Protein AF-0000000087745759 (afdb_homodimer)

Sequence (272 aa):
MAQSKISNPQSSEMTDMSNNSIFSETMENPTNPEVQPIAEQSEAAQSKPPRPTAKQRKSELEDYRTAFFAPIKLGKDNKHQVAISNETFDRVERTARFFGGPGYSVSNFVEHIINEHLDNNAANYEGWFALISKSFMAQSKISNPQSSEMTDMSNNSIFSETMENPTNPEVQPIAEQSEAAQSKPPRPTAKQRKSELEDYRTAFFAPIKLGKDNKHQVAISNETFDRVERTARFFGGPGYSVSNFVEHIINEHLDNNAANYEGWFALISKSF

pLDDT: mean 71.47, std 32.35, range [16.66, 98.94]

Structure (mmCIF, N/CA/C/O backbone):
data_AF-0000000087745759-model_v1
#
loop_
_entity.id
_entity.type
_entity.pdbx_description
1 polymer 'DUF3408 domain-containing protein'
#
loop_
_atom_site.group_PDB
_atom_site.id
_atom_site.type_symbol
_atom_site.label_atom_id
_atom_site.label_alt_id
_atom_site.label_comp_id
_atom_site.label_asym_id
_atom_site.label_entity_id
_atom_site.label_seq_id
_atom_site.pdbx_PDB_ins_code
_atom_site.Cartn_x
_atom_site.Cartn_y
_atom_site.Cartn_z
_atom_site.occupancy
_atom_site.B_iso_or_equiv
_atom_site.auth_seq_id
_atom_site.auth_comp_id
_atom_site.auth_asym_id
_atom_site.auth_atom_id
_atom_site.pdbx_PDB_model_num
ATOM 1 N N . MET A 1 1 ? 47.406 50 92.438 1 22.88 1 MET A N 1
ATOM 2 C CA . MET A 1 1 ? 46.625 50.188 93.688 1 22.88 1 MET A CA 1
ATOM 3 C C . MET A 1 1 ? 45.281 50.812 93.438 1 22.88 1 MET A C 1
ATOM 5 O O . MET A 1 1 ? 44.562 51.25 94.312 1 22.88 1 MET A O 1
ATOM 9 N N . ALA A 1 2 ? 45.156 51.094 92.125 1 22.69 2 ALA A N 1
ATOM 10 C CA . ALA A 1 2 ? 44.094 52 91.688 1 22.69 2 ALA A CA 1
ATOM 11 C C . ALA A 1 2 ? 42.719 51.469 92.062 1 22.69 2 ALA A C 1
ATOM 13 O O . ALA A 1 2 ? 42.562 50.281 92.312 1 22.69 2 ALA A O 1
ATOM 14 N N . GLN A 1 3 ? 41.75 52.375 91.625 1 20.03 3 GLN A N 1
ATOM 15 C CA . GLN A 1 3 ? 40.625 53 92.312 1 20.03 3 GLN A CA 1
ATOM 16 C C . GLN A 1 3 ? 39.406 52.094 92.312 1 20.03 3 GLN A C 1
ATOM 18 O O . GLN A 1 3 ? 38.781 51.844 93.312 1 20.03 3 GLN A O 1
ATOM 23 N N . SER A 1 4 ? 38.719 52.375 91.125 1 23.41 4 SER A N 1
ATOM 24 C CA . SER A 1 4 ? 37.375 52.906 91.375 1 23.41 4 SER A CA 1
ATOM 25 C C . SER A 1 4 ? 36.375 51.781 91.625 1 23.41 4 SER A C 1
ATOM 27 O O . SER A 1 4 ? 36.594 50.625 91.312 1 23.41 4 SER A O 1
ATOM 29 N N . LYS A 1 5 ? 35.219 52.312 92.125 1 22.64 5 LYS A N 1
ATOM 30 C CA . LYS A 1 5 ? 34.094 52 93 1 22.64 5 LYS A CA 1
ATOM 31 C C . LYS A 1 5 ? 33.062 51.125 92.25 1 22.64 5 LYS A C 1
ATOM 33 O O . LYS A 1 5 ? 32.656 51.438 91.125 1 22.64 5 LYS A O 1
ATOM 38 N N . ILE A 1 6 ? 32.969 49.875 92.5 1 26.25 6 ILE A N 1
ATOM 39 C CA . ILE A 1 6 ? 32.25 48.656 92.188 1 26.25 6 ILE A CA 1
ATOM 40 C C . ILE A 1 6 ? 30.75 48.844 92.438 1 26.25 6 ILE A C 1
ATOM 42 O O . ILE A 1 6 ? 29.953 47.906 92.188 1 26.25 6 ILE A O 1
ATOM 46 N N . SER A 1 7 ? 30.438 50.25 93 1 19.83 7 SER A N 1
ATOM 47 C CA . SER A 1 7 ? 29.438 49.844 94 1 19.83 7 SER A CA 1
ATOM 48 C C . SER A 1 7 ? 28.172 49.344 93.312 1 19.83 7 SER A C 1
ATOM 50 O O . SER A 1 7 ? 27.719 48.219 93.562 1 19.83 7 SER A O 1
ATOM 52 N N . ASN A 1 8 ? 27.172 50.281 93.062 1 18.08 8 ASN A N 1
ATOM 53 C CA . ASN A 1 8 ? 26 50.219 93.875 1 18.08 8 ASN A CA 1
ATOM 54 C C . ASN A 1 8 ? 24.906 49.312 93.312 1 18.08 8 ASN A C 1
ATOM 56 O O . ASN A 1 8 ? 24.391 48.438 93.938 1 18.08 8 ASN A O 1
ATOM 60 N N . PRO A 1 9 ? 24.047 49.844 92.125 1 21.11 9 PRO A N 1
ATOM 61 C CA . PRO A 1 9 ? 22.734 50.188 92.688 1 21.11 9 PRO A CA 1
ATOM 62 C C . PRO A 1 9 ? 21.75 49.031 92.688 1 21.11 9 PRO A C 1
ATOM 64 O O . PRO A 1 9 ? 22.047 47.969 92.125 1 21.11 9 PRO A O 1
ATOM 67 N N . GLN A 1 10 ? 20.344 49.438 92.312 1 19.05 10 GLN A N 1
ATOM 68 C CA . GLN A 1 10 ? 19 49.406 92.938 1 19.05 10 GLN A CA 1
ATOM 69 C C . GLN A 1 10 ? 18.219 48.219 92.375 1 19.05 10 GLN A C 1
ATOM 71 O O . GLN A 1 10 ? 18.203 47.938 91.188 1 19.05 10 GLN A O 1
ATOM 76 N N . SER A 1 11 ? 17.609 47.438 93.25 1 22.61 11 SER A N 1
ATOM 77 C CA . SER A 1 11 ? 16.953 46.156 93.438 1 22.61 11 SER A CA 1
ATOM 78 C C . SER A 1 11 ? 15.547 46.156 92.875 1 22.61 11 SER A C 1
ATOM 80 O O . SER A 1 11 ? 14.805 45.188 93 1 22.61 11 SER A O 1
ATOM 82 N N . SER A 1 12 ? 15.102 47.344 92.25 1 20.95 12 SER A N 1
ATOM 83 C CA . SER A 1 12 ? 13.688 47.438 92.562 1 20.95 12 SER A CA 1
ATOM 84 C C . SER A 1 12 ? 12.906 46.25 92 1 20.95 12 SER A C 1
ATOM 86 O O . SER A 1 12 ? 13.156 45.844 90.875 1 20.95 12 SER A O 1
ATOM 88 N N . GLU A 1 13 ? 12.055 45.656 92.812 1 23.73 13 GLU A N 1
ATOM 89 C CA . GLU A 1 13 ? 11.25 44.438 93.062 1 23.73 13 GLU A CA 1
ATOM 90 C C . GLU A 1 13 ? 9.984 44.469 92.188 1 23.73 13 GLU A C 1
ATOM 92 O O . GLU A 1 13 ? 9.227 43.5 92.188 1 23.73 13 GLU A O 1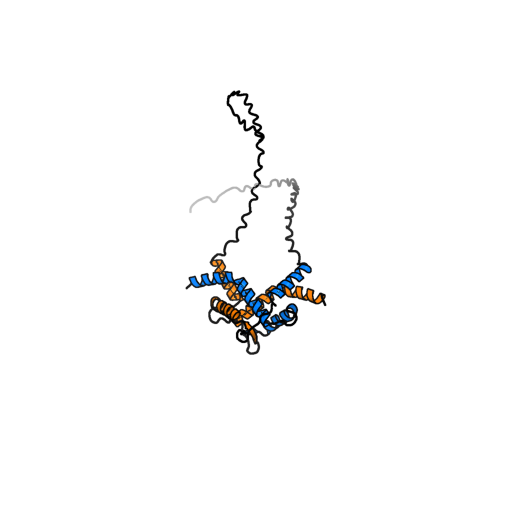
ATOM 97 N N . MET A 1 14 ? 9.711 45.594 91.438 1 24.27 14 MET A N 1
ATOM 98 C CA . MET A 1 14 ? 8.273 45.812 91.438 1 24.27 14 MET A CA 1
ATOM 99 C C . MET A 1 14 ? 7.527 44.625 90.875 1 24.27 14 MET A C 1
ATOM 101 O O . MET A 1 14 ? 7.891 44.156 89.812 1 24.27 14 MET A O 1
ATOM 105 N N . THR A 1 15 ? 6.574 44.156 91.625 1 22.36 15 THR A N 1
ATOM 106 C CA . THR A 1 15 ? 5.703 43.031 91.938 1 22.36 15 THR A CA 1
ATOM 107 C C . THR A 1 15 ? 4.785 42.75 90.75 1 22.36 15 THR A C 1
ATOM 109 O O . THR A 1 15 ? 4.809 41.656 90.125 1 22.36 15 THR A O 1
ATOM 112 N N . ASP A 1 16 ? 3.467 42.812 91.062 1 20.61 16 ASP A N 1
ATOM 113 C CA . ASP A 1 16 ? 2.443 41.781 91.125 1 20.61 16 ASP A CA 1
ATOM 114 C C . ASP A 1 16 ? 1.54 41.75 89.938 1 20.61 16 ASP A C 1
ATOM 116 O O . ASP A 1 16 ? 0.995 40.719 89.562 1 20.61 16 ASP A O 1
ATOM 120 N N . MET A 1 17 ? 1.222 43.062 89.375 1 22.83 17 MET A N 1
ATOM 121 C CA . MET A 1 17 ? -0.217 43.219 89.188 1 22.83 17 MET A CA 1
ATOM 122 C C . MET A 1 17 ? -0.756 42.25 88.188 1 22.83 17 MET A C 1
ATOM 124 O O . MET A 1 17 ? 0.009 41.688 87.375 1 22.83 17 MET A O 1
ATOM 128 N N . SER A 1 18 ? -2.037 42.656 87.625 1 25.41 18 SER A N 1
ATOM 129 C CA . SER A 1 18 ? -3.42 42.25 87.438 1 25.41 18 SER A CA 1
ATOM 130 C C . SER A 1 18 ? -3.629 41.625 86.062 1 25.41 18 SER A C 1
ATOM 132 O O . SER A 1 18 ? -3.299 42.25 85.062 1 25.41 18 SER A O 1
ATOM 134 N N . ASN A 1 19 ? -3.715 40.344 86 1 23.94 19 ASN A N 1
ATOM 135 C CA . ASN A 1 19 ? -3.932 39.281 85 1 23.94 19 ASN A CA 1
ATOM 136 C C . ASN A 1 19 ? -5.234 39.5 84.25 1 23.94 19 ASN A C 1
ATOM 138 O O . ASN A 1 19 ? -6.238 38.844 84.5 1 23.94 19 ASN A O 1
ATOM 142 N N . ASN A 1 20 ? -5.691 40.812 84.125 1 22.27 20 ASN A N 1
ATOM 143 C CA . ASN A 1 20 ? -7.09 40.906 83.688 1 22.27 20 ASN A CA 1
ATOM 144 C C . ASN A 1 20 ? -7.387 40.031 82.5 1 22.27 20 ASN A C 1
ATOM 146 O O . ASN A 1 20 ? -6.535 39.844 81.625 1 22.27 20 ASN A O 1
ATOM 150 N N . SER A 1 21 ? -8.734 39.531 82.375 1 26.66 21 SER A N 1
ATOM 151 C CA . SER A 1 21 ? -9.711 38.531 81.938 1 26.66 21 SER A CA 1
ATOM 152 C C . SER A 1 21 ? -10.047 38.656 80.5 1 26.66 21 SER A C 1
ATOM 154 O O . SER A 1 21 ? -10.625 37.75 79.875 1 26.66 21 SER A O 1
ATOM 156 N N . ILE A 1 22 ? -10.102 39.875 79.812 1 28.64 22 ILE A N 1
ATOM 157 C CA . ILE A 1 22 ? -11.312 40.031 79 1 28.64 22 ILE A CA 1
ATOM 158 C C . ILE A 1 22 ? -11.195 39.188 77.75 1 28.64 22 ILE A C 1
ATOM 160 O O . ILE A 1 22 ? -10.406 39.531 76.875 1 28.64 22 ILE A O 1
ATOM 164 N N . PHE A 1 23 ? -11.359 37.906 77.688 1 32.5 23 PHE A N 1
ATOM 165 C CA . PHE A 1 23 ? -11.344 36.969 76.625 1 32.5 23 PHE A CA 1
ATOM 166 C C . PHE A 1 23 ? -12.484 37.25 75.625 1 32.5 23 PHE A C 1
ATOM 168 O O . PHE A 1 23 ? -12.852 36.375 74.812 1 32.5 23 PHE A O 1
ATOM 175 N N . SER A 1 24 ? -12.969 38.531 75.438 1 28.02 24 SER A N 1
ATOM 176 C CA . SER A 1 24 ? -14.297 38.594 74.812 1 28.02 24 SER A CA 1
ATOM 177 C C . SER A 1 24 ? -14.383 37.719 73.562 1 28.02 24 SER A C 1
ATOM 179 O O . SER A 1 24 ? -13.367 37.25 73.062 1 28.02 24 SER A O 1
ATOM 181 N N . GLU A 1 25 ? -15.359 38.188 72.562 1 29.91 25 GLU A N 1
ATOM 182 C CA . GLU A 1 25 ? -16.562 37.812 71.812 1 29.91 25 GLU A CA 1
ATOM 183 C C . GLU A 1 25 ? -16.203 37.125 70.5 1 29.91 25 GLU A C 1
ATOM 185 O O . GLU A 1 25 ? -15.211 37.5 69.875 1 29.91 25 GLU A O 1
ATOM 190 N N . THR A 1 26 ? -16.859 35.969 70.25 1 31.17 26 THR A N 1
ATOM 191 C CA . THR A 1 26 ? -17.031 34.875 69.312 1 31.17 26 THR A CA 1
ATOM 192 C C . THR A 1 26 ? -17.438 35.375 67.938 1 31.17 26 THR A C 1
ATOM 194 O O . THR A 1 26 ? -18.562 35.844 67.75 1 31.17 26 THR A O 1
ATOM 197 N N . MET A 1 27 ? -16.703 36.312 67.375 1 26.88 27 MET A N 1
ATOM 198 C CA . MET A 1 27 ? -17.203 36.812 66.062 1 26.88 27 MET A CA 1
ATOM 199 C C . MET A 1 27 ? -17.5 35.688 65.125 1 26.88 27 MET A C 1
ATOM 201 O O . MET A 1 27 ? -16.609 34.906 64.75 1 26.88 27 MET A O 1
ATOM 205 N N . GLU A 1 28 ? -18.734 35.062 65.125 1 31.66 28 GLU A N 1
ATOM 206 C CA . GLU A 1 28 ? -19.297 34.062 64.25 1 31.66 28 GLU A CA 1
ATOM 207 C C . GLU A 1 28 ? -19.312 34.531 62.781 1 31.66 28 GLU A C 1
ATOM 209 O O . GLU A 1 28 ? -20.094 35.406 62.406 1 31.66 28 GLU A O 1
ATOM 214 N N . ASN A 1 29 ? -18.469 35.281 62.219 1 29.09 29 ASN A N 1
ATOM 215 C CA . ASN A 1 29 ? -18.875 35.75 60.906 1 29.09 29 ASN A CA 1
ATOM 216 C C . ASN A 1 29 ? -19.188 34.562 59.969 1 29.09 29 ASN A C 1
ATOM 218 O O . ASN A 1 29 ? -18.281 33.781 59.625 1 29.09 29 ASN A O 1
ATOM 222 N N . PRO A 1 30 ? -20.438 34 59.969 1 32.06 30 PRO A N 1
ATOM 223 C CA . PRO A 1 30 ? -20.844 32.906 59.062 1 32.06 30 PRO A CA 1
ATOM 224 C C . PRO A 1 30 ? -20.641 33.219 57.594 1 32.06 30 PRO A C 1
ATOM 226 O O . PRO A 1 30 ? -21.109 32.5 56.719 1 32.06 30 PRO A O 1
ATOM 229 N N . THR A 1 31 ? -19.938 34.25 57.188 1 30.78 31 THR A N 1
ATOM 230 C CA . THR A 1 31 ? -20.281 34.594 55.812 1 30.78 31 THR A CA 1
ATOM 231 C C . THR A 1 31 ? -20.188 33.375 54.906 1 30.78 31 THR A C 1
ATOM 233 O O . THR A 1 31 ? -1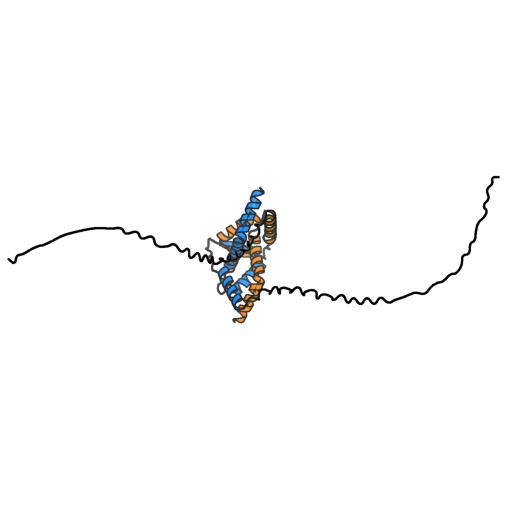9.125 32.75 54.812 1 30.78 31 THR A O 1
ATOM 236 N N . ASN A 1 32 ? -21.281 32.531 54.812 1 32.62 32 ASN A N 1
ATOM 237 C CA . ASN A 1 32 ? -21.469 31.453 53.875 1 32.62 32 ASN A CA 1
ATOM 238 C C . ASN A 1 32 ? -21.109 31.875 52.469 1 32.62 32 ASN A C 1
ATOM 240 O O . ASN A 1 32 ? -21.734 32.781 51.906 1 32.62 32 ASN A O 1
ATOM 244 N N . PRO A 1 33 ? -19.828 32 52.156 1 34.25 33 PRO A N 1
ATOM 245 C CA . PRO A 1 33 ? -19.578 32.375 50.75 1 34.25 33 PRO A CA 1
ATOM 246 C C . PRO A 1 33 ? -20.453 31.609 49.75 1 34.25 33 PRO A C 1
ATOM 248 O O . PRO A 1 33 ? -20.641 30.406 49.906 1 34.25 33 PRO A O 1
ATOM 251 N N . GLU A 1 34 ? -21.594 32.188 49.312 1 35.38 34 GLU A N 1
ATOM 252 C CA . GLU A 1 34 ? -22.375 31.594 48.25 1 35.38 34 GLU A CA 1
ATOM 253 C C . GLU A 1 34 ? -21.469 31.047 47.125 1 35.38 34 GLU A C 1
ATOM 255 O O . GLU A 1 34 ? -20.625 31.766 46.594 1 35.38 34 GLU A O 1
ATOM 260 N N . VAL A 1 35 ? -20.984 29.797 47.312 1 38.88 35 VAL A N 1
ATOM 261 C CA . VAL A 1 35 ? -20.312 29.062 46.25 1 38.88 35 VAL A CA 1
ATOM 262 C C . VAL A 1 35 ? -21.031 29.297 44.906 1 38.88 35 VAL A C 1
ATOM 264 O O . VAL A 1 35 ? -22.25 29.078 44.812 1 38.88 35 VAL A O 1
ATOM 267 N N . GLN A 1 36 ? -20.828 30.5 44.344 1 36.94 36 GLN A N 1
ATOM 268 C CA . GLN A 1 36 ? -21.375 30.641 43 1 36.94 36 GLN A CA 1
ATOM 269 C C . GLN A 1 36 ? -21.281 29.328 42.219 1 36.94 36 GLN A C 1
ATOM 271 O O . GLN A 1 36 ? -20.297 28.578 42.375 1 36.94 36 GLN A O 1
ATOM 276 N N . PRO A 1 37 ? -22.406 28.719 41.906 1 34.91 37 PRO A N 1
ATOM 277 C CA . PRO A 1 37 ? -22.359 27.5 41.062 1 34.91 37 PRO A CA 1
ATOM 278 C C . PRO A 1 37 ? -21.375 27.609 39.906 1 34.91 37 PRO A C 1
ATOM 280 O O . PRO A 1 37 ? -21.281 28.672 39.281 1 34.91 37 PRO A O 1
ATOM 283 N N . ILE A 1 38 ? -20.094 27.156 40.094 1 36.03 38 ILE A N 1
ATOM 284 C CA . ILE A 1 38 ? -19.219 26.969 38.969 1 36.03 38 ILE A CA 1
ATOM 285 C C . ILE A 1 38 ? -20.062 26.641 37.719 1 36.03 38 ILE A C 1
ATOM 287 O O . ILE A 1 38 ? -20.875 25.719 37.75 1 36.03 38 ILE A O 1
ATOM 291 N N . ALA A 1 39 ? -20.375 27.672 36.969 1 32.75 39 ALA A N 1
ATOM 292 C CA . ALA A 1 39 ? -20.969 27.438 35.656 1 32.75 39 ALA A CA 1
ATOM 293 C C . ALA A 1 39 ? -20.516 26.109 35.062 1 32.75 39 ALA A C 1
ATOM 295 O O . ALA A 1 39 ? -19.344 25.734 35.188 1 32.75 39 ALA A O 1
ATOM 296 N N . GLU A 1 40 ? -21.25 25.031 35.219 1 35.31 40 GLU A N 1
ATOM 297 C CA . GLU A 1 40 ? -21.094 23.797 34.469 1 35.31 40 GLU A CA 1
ATOM 298 C C . GLU A 1 40 ? -20.656 24.094 33.031 1 35.31 40 GLU A C 1
ATOM 300 O O . GLU A 1 40 ? -21.328 24.844 32.312 1 35.31 40 GLU A O 1
ATOM 305 N N . GLN A 1 41 ? -19.438 24.5 32.75 1 33.69 41 GLN A N 1
ATOM 306 C CA . GLN A 1 41 ? -18.953 24.422 31.375 1 33.69 41 GLN A CA 1
ATOM 307 C C . GLN A 1 41 ? -19.688 23.344 30.594 1 33.69 41 GLN A C 1
ATOM 309 O O . GLN A 1 41 ? -19.75 22.188 31.031 1 33.69 41 GLN A O 1
ATOM 314 N N . SER A 1 42 ? -20.812 23.703 30.016 1 34.09 42 SER A N 1
ATOM 315 C CA . SER A 1 42 ? -21.453 22.812 29.047 1 34.09 42 SER A CA 1
ATOM 316 C C . SER A 1 42 ? -20.406 22 28.281 1 34.09 42 SER A C 1
ATOM 318 O O . SER A 1 42 ? -19.562 22.562 27.578 1 34.09 42 SER A O 1
ATOM 320 N N . GLU A 1 43 ? -19.672 21.062 28.781 1 37.12 43 GLU A N 1
ATOM 321 C CA . GLU A 1 43 ? -19.031 20.062 27.938 1 37.12 43 GLU A CA 1
ATOM 322 C C . GLU A 1 43 ? -19.719 19.953 26.594 1 37.12 43 GLU A C 1
ATOM 324 O O . GLU A 1 43 ? -20.891 19.594 26.516 1 37.12 43 GLU A O 1
ATOM 329 N N . ALA A 1 44 ? -19.672 20.938 25.75 1 38.34 44 ALA A N 1
ATOM 330 C CA . ALA A 1 44 ? -20 20.656 24.344 1 38.34 44 ALA A CA 1
ATOM 331 C C . ALA A 1 44 ? -19.812 19.188 24.031 1 38.34 44 ALA A C 1
ATOM 333 O O . ALA A 1 44 ? -18.75 18.609 24.297 1 38.34 44 ALA A O 1
ATOM 334 N N . ALA A 1 45 ? -20.641 18.297 24.219 1 42.16 45 ALA A N 1
ATOM 335 C CA . ALA A 1 45 ? -20.781 16.891 23.797 1 42.16 45 ALA A CA 1
ATOM 336 C C . ALA A 1 45 ? -20.094 16.656 22.453 1 42.16 45 ALA A C 1
ATOM 338 O O . ALA A 1 45 ? -20.531 17.172 21.422 1 42.16 45 ALA A O 1
ATOM 339 N N . GLN A 1 46 ? -18.828 16.844 22.281 1 45.88 46 GLN A N 1
ATOM 340 C CA . GLN A 1 46 ? -18.203 16.344 21.078 1 45.88 46 GLN A CA 1
ATOM 341 C C . GLN A 1 46 ? -18.922 15.094 20.562 1 45.88 46 GLN A C 1
ATOM 343 O O . GLN A 1 46 ? -18.922 14.055 21.219 1 45.88 46 GLN A O 1
ATOM 348 N N . SER A 1 47 ? -20.078 15.234 20.125 1 47.19 47 SER A N 1
ATOM 349 C CA . SER A 1 47 ? -20.844 14.148 19.531 1 47.19 47 SER A CA 1
ATOM 350 C C . SER A 1 47 ? -19.953 13.195 18.75 1 47.19 47 SER A C 1
ATOM 352 O O . SER A 1 47 ? -19.188 13.625 17.891 1 47.19 47 SER A O 1
ATOM 354 N N . LYS A 1 48 ? -19.281 12.219 19.344 1 57.84 48 LYS A N 1
ATOM 355 C CA . LYS A 1 48 ? -18.641 11.164 18.578 1 57.84 48 LYS A CA 1
ATOM 356 C C . LYS A 1 48 ? -19.297 11 17.203 1 57.84 48 LYS A C 1
ATOM 358 O O . LYS A 1 48 ? -20.531 10.984 17.109 1 57.84 48 LYS A O 1
ATOM 363 N N . PRO A 1 49 ? -18.531 11.469 16.266 1 60.94 49 PRO A N 1
ATOM 364 C CA . PRO A 1 49 ? -19.203 11.203 14.992 1 60.94 49 PRO A CA 1
ATOM 365 C C . PRO A 1 49 ? -20.062 9.945 15.023 1 60.94 49 PRO A C 1
ATOM 367 O O . PRO A 1 49 ? -19.703 8.969 15.688 1 60.94 49 PRO A O 1
ATOM 370 N N . PRO A 1 50 ? -21.25 10.047 14.781 1 68.88 50 PRO A N 1
ATOM 371 C CA . PRO A 1 50 ? -22.141 8.875 14.781 1 68.88 50 PRO A CA 1
ATOM 372 C C . PRO A 1 50 ? -21.516 7.66 14.109 1 68.88 50 PRO A C 1
ATOM 374 O O . PRO A 1 50 ? -20.719 7.809 13.18 1 68.88 50 PRO A O 1
ATOM 377 N N . ARG A 1 51 ? -21.391 6.52 14.828 1 77.88 51 ARG A N 1
ATOM 378 C CA . ARG A 1 51 ? -20.969 5.246 14.25 1 77.88 51 ARG A CA 1
ATOM 379 C C . ARG A 1 51 ? -21.609 5.031 12.883 1 77.88 51 ARG A C 1
ATOM 381 O O . ARG A 1 51 ? -22.781 5.352 12.68 1 77.88 51 ARG A O 1
ATOM 388 N N . PRO A 1 52 ? -20.797 4.758 11.945 1 80.69 52 PRO A N 1
ATOM 389 C CA . PRO A 1 52 ? -21.375 4.508 10.617 1 80.69 52 PRO A CA 1
ATOM 390 C C . PRO A 1 52 ? -22.531 3.5 10.656 1 80.69 52 PRO A C 1
ATOM 392 O O . PRO A 1 52 ? -22.453 2.512 11.391 1 80.69 52 PRO A O 1
ATOM 395 N N . THR A 1 53 ? -23.594 3.855 10.023 1 87 53 THR A N 1
ATOM 396 C CA . THR A 1 53 ? -24.734 2.969 9.875 1 87 53 THR A CA 1
ATOM 397 C C . THR A 1 53 ? -24.375 1.769 9 1 87 53 THR A C 1
ATOM 399 O O . THR A 1 53 ? -23.344 1.766 8.336 1 87 53 THR A O 1
ATOM 402 N N . ALA A 1 54 ? -25.25 0.687 9.016 1 87 54 ALA A N 1
ATOM 403 C CA . ALA A 1 54 ? -25.062 -0.501 8.188 1 87 54 ALA A CA 1
ATOM 404 C C . ALA A 1 54 ? -25.047 -0.14 6.703 1 87 54 ALA A C 1
ATOM 406 O O . ALA A 1 54 ? -24.266 -0.698 5.926 1 87 54 ALA A O 1
ATOM 407 N N . LYS A 1 55 ? -25.938 0.75 6.387 1 92 55 LYS A N 1
ATOM 408 C CA . LYS A 1 55 ? -26.016 1.188 4.996 1 92 55 LYS A CA 1
ATOM 409 C C . LYS A 1 55 ? -24.719 1.862 4.562 1 92 55 LYS A C 1
ATOM 411 O O . LYS A 1 55 ? -24.219 1.612 3.465 1 92 55 LYS A O 1
ATOM 416 N N . GLN A 1 56 ? -24.219 2.709 5.352 1 94.75 56 GLN A N 1
ATOM 417 C CA . GLN A 1 56 ? -22.969 3.398 5.055 1 94.75 56 GLN A CA 1
ATOM 418 C C . GLN A 1 56 ? -21.812 2.414 4.953 1 94.75 56 GLN A C 1
ATOM 420 O O . GLN A 1 56 ? -20.984 2.516 4.051 1 94.75 56 GLN A O 1
ATOM 425 N N . ARG A 1 57 ? -21.781 1.44 5.789 1 95.31 57 ARG A N 1
ATOM 426 C CA . ARG A 1 57 ? -20.703 0.458 5.797 1 95.31 57 ARG A CA 1
ATOM 427 C C . ARG A 1 57 ? -20.734 -0.395 4.531 1 95.31 57 ARG A C 1
ATOM 429 O O . ARG A 1 57 ? -19.672 -0.758 3.998 1 95.31 57 ARG A O 1
ATOM 436 N N . LYS A 1 58 ? -21.922 -0.661 4.129 1 94.69 58 LYS A N 1
ATOM 437 C CA . LYS A 1 58 ? -22.062 -1.429 2.895 1 94.69 58 LYS A CA 1
ATOM 438 C C . LYS A 1 58 ? -21.547 -0.639 1.691 1 94.69 58 LYS A C 1
ATOM 440 O O . LYS A 1 58 ? -20.891 -1.196 0.811 1 94.69 58 LYS A O 1
ATOM 445 N N . SER A 1 59 ? -21.891 0.589 1.697 1 96.62 59 SER A N 1
ATOM 446 C CA . SER A 1 59 ? -21.438 1.45 0.613 1 96.62 59 SER A CA 1
ATOM 447 C C . SER A 1 59 ? -19.922 1.581 0.617 1 96.62 59 SER A C 1
ATOM 449 O O . SER A 1 59 ? -19.281 1.568 -0.441 1 96.62 59 SER A O 1
ATOM 451 N N . GLU A 1 60 ? -19.297 1.709 1.729 1 97.25 60 GLU A N 1
ATOM 452 C CA . GLU A 1 60 ? -17.859 1.807 1.865 1 97.25 60 GLU A CA 1
ATOM 453 C C . GLU A 1 60 ? -17.172 0.523 1.404 1 97.25 60 GLU A C 1
ATOM 455 O O . GLU A 1 60 ? -16.109 0.57 0.786 1 97.25 60 GLU A O 1
ATOM 460 N N . LEU A 1 61 ? -17.781 -0.615 1.716 1 97.12 61 LEU A N 1
ATOM 461 C CA . LEU A 1 61 ? -17.234 -1.89 1.26 1 97.12 61 LEU A CA 1
ATOM 462 C C . LEU A 1 61 ? -17.25 -1.976 -0.263 1 97.12 61 LEU A C 1
ATOM 464 O O . LEU A 1 61 ? -16.266 -2.395 -0.878 1 97.12 61 LEU A O 1
ATOM 468 N N . GLU A 1 62 ? -18.375 -1.56 -0.813 1 96.81 62 GLU A N 1
ATOM 469 C CA . GLU A 1 62 ? -18.469 -1.584 -2.27 1 96.81 62 GLU A CA 1
ATOM 470 C C . GLU A 1 62 ? -17.438 -0.657 -2.906 1 96.81 62 GLU A C 1
ATOM 472 O O . GLU A 1 62 ? -16.859 -0.993 -3.934 1 96.81 62 GLU A O 1
ATOM 477 N N . ASP A 1 63 ? -17.25 0.526 -2.293 1 97.81 63 ASP A N 1
ATOM 478 C CA . ASP A 1 63 ? -16.219 1.446 -2.768 1 97.81 63 ASP A CA 1
ATOM 479 C C . ASP A 1 63 ? -14.836 0.817 -2.666 1 97.81 63 ASP A C 1
ATOM 481 O O . ASP A 1 63 ? -14.016 0.958 -3.578 1 97.81 63 ASP A O 1
ATOM 485 N N . TYR A 1 64 ? -14.594 0.091 -1.629 1 98.25 64 TYR A N 1
ATOM 486 C CA . TYR A 1 64 ? -13.312 -0.568 -1.413 1 98.25 64 TYR A CA 1
ATOM 487 C C . TYR A 1 64 ? -13.078 -1.664 -2.447 1 98.25 64 TYR A C 1
ATOM 489 O O . TYR A 1 64 ? -11.992 -1.766 -3.02 1 98.25 64 TYR A O 1
ATOM 497 N N . ARG A 1 65 ? -14.055 -2.387 -2.721 1 97.94 65 ARG A N 1
ATOM 498 C CA . ARG A 1 65 ? -13.961 -3.447 -3.719 1 97.94 65 ARG A CA 1
ATOM 499 C C . ARG A 1 65 ? -13.648 -2.877 -5.098 1 97.94 65 ARG A C 1
ATOM 501 O O . ARG A 1 65 ? -12.781 -3.396 -5.805 1 97.94 65 ARG A O 1
ATOM 508 N N . THR A 1 66 ? -14.297 -1.774 -5.426 1 97.25 66 THR A N 1
ATOM 509 C CA . THR A 1 66 ? -14.086 -1.134 -6.723 1 97.25 66 THR A CA 1
ATOM 510 C C . THR A 1 66 ? -12.672 -0.58 -6.824 1 97.25 66 THR A C 1
ATOM 512 O O . THR A 1 66 ? -12.039 -0.668 -7.883 1 97.25 66 THR A O 1
ATOM 515 N N . ALA A 1 67 ? -12.148 -0.158 -5.738 1 97.81 67 ALA A N 1
ATOM 516 C CA . ALA A 1 67 ? -10.836 0.493 -5.734 1 97.81 67 ALA A CA 1
ATOM 517 C C . ALA A 1 67 ? -9.711 -0.537 -5.758 1 97.81 67 ALA A C 1
ATOM 519 O O . ALA A 1 67 ? -8.68 -0.318 -6.391 1 97.81 67 ALA A O 1
ATOM 520 N N . PHE A 1 68 ? -9.992 -1.706 -5.18 1 98.5 68 PHE A N 1
ATOM 521 C CA . PHE A 1 68 ? -8.82 -2.518 -4.887 1 98.5 68 PHE A CA 1
ATOM 522 C C . PHE A 1 68 ? -8.93 -3.887 -5.551 1 98.5 68 PHE A C 1
ATOM 524 O O . PHE A 1 68 ? -7.969 -4.66 -5.551 1 98.5 68 PHE A O 1
ATOM 531 N N . PHE A 1 69 ? -10.055 -4.148 -6.273 1 98.06 69 PHE A N 1
ATOM 532 C CA . PHE A 1 69 ? -10.172 -5.492 -6.828 1 98.06 69 PHE A CA 1
ATOM 533 C C . PHE A 1 69 ? -10.586 -5.441 -8.289 1 98.06 69 PHE A C 1
ATOM 535 O O . PHE A 1 69 ? -11.055 -6.438 -8.844 1 98.06 69 PHE A O 1
ATOM 542 N N . ALA A 1 70 ? -10.445 -4.285 -8.859 1 96.44 70 ALA A N 1
ATOM 543 C CA . ALA A 1 70 ? -10.609 -4.223 -10.305 1 96.44 70 ALA A CA 1
ATOM 544 C C . ALA A 1 70 ? -9.586 -5.098 -11.016 1 96.44 70 ALA A C 1
ATOM 546 O O . ALA A 1 70 ? -8.406 -5.102 -10.656 1 96.44 70 ALA A O 1
ATOM 547 N N . PRO A 1 71 ? -10.031 -5.832 -11.984 1 95.69 71 PRO A N 1
ATOM 548 C CA . PRO A 1 71 ? -9.086 -6.73 -12.656 1 95.69 71 PRO A CA 1
ATOM 549 C C . PRO A 1 71 ? -7.973 -5.984 -13.383 1 95.69 71 PRO A C 1
ATOM 551 O O . PRO A 1 71 ? -8.211 -4.922 -13.969 1 95.69 71 PRO A O 1
ATOM 554 N N . ILE A 1 72 ? -6.793 -6.5 -13.258 1 95.88 72 ILE A N 1
ATOM 555 C CA . ILE A 1 72 ? -5.625 -6.039 -14 1 95.88 72 ILE A CA 1
ATOM 556 C C . ILE A 1 72 ? -5.086 -7.176 -14.867 1 95.88 72 ILE A C 1
ATOM 558 O O . ILE A 1 72 ? -4.816 -8.273 -14.367 1 95.88 72 ILE A O 1
ATOM 562 N N . LYS A 1 73 ? -4.977 -6.961 -16.078 1 93.62 73 LYS A N 1
ATOM 563 C CA . LYS A 1 73 ? -4.371 -7.953 -16.953 1 93.62 73 LYS A CA 1
ATOM 564 C C . LYS A 1 73 ? -2.863 -7.738 -17.078 1 93.62 73 LYS A C 1
ATOM 566 O O . LYS A 1 73 ? -2.416 -6.762 -17.672 1 93.62 73 LYS A O 1
ATOM 571 N N . LEU A 1 74 ? -2.219 -8.594 -16.438 1 93.75 74 LEU A N 1
ATOM 572 C CA . LEU A 1 74 ? -0.764 -8.547 -16.547 1 93.75 74 LEU A CA 1
ATOM 573 C C . LEU A 1 74 ? -0.283 -9.359 -17.734 1 93.75 74 LEU A C 1
ATOM 575 O O . LEU A 1 74 ? -0.392 -10.586 -17.75 1 93.75 74 LEU A O 1
ATOM 579 N N . GLY A 1 75 ? 0.243 -8.656 -18.719 1 90.69 75 GLY A N 1
ATOM 580 C CA . GLY A 1 75 ? 0.805 -9.367 -19.859 1 90.69 75 GLY A CA 1
ATOM 581 C C . GLY A 1 75 ? 2.006 -10.219 -19.484 1 90.69 75 GLY A C 1
ATOM 582 O O . GLY A 1 75 ? 2.686 -9.953 -18.5 1 90.69 75 GLY A O 1
ATOM 583 N N . LYS A 1 76 ? 2.242 -11.172 -20.375 1 91.5 76 LYS A N 1
ATOM 584 C CA . LYS A 1 76 ? 3.355 -12.086 -20.156 1 91.5 76 LYS A CA 1
ATOM 585 C C . LYS A 1 76 ? 4.676 -11.336 -20.031 1 91.5 76 LYS A C 1
ATOM 587 O O . LYS A 1 76 ? 5.516 -11.656 -19.203 1 91.5 76 LYS A O 1
ATOM 592 N N . ASP A 1 77 ? 4.719 -10.227 -20.766 1 93.5 77 ASP A N 1
ATOM 593 C CA . ASP A 1 77 ? 5.969 -9.477 -20.797 1 93.5 77 ASP A CA 1
ATOM 594 C C . ASP A 1 77 ? 5.883 -8.227 -19.938 1 93.5 77 ASP A C 1
ATOM 596 O O . ASP A 1 77 ? 6.812 -7.418 -19.906 1 93.5 77 ASP A O 1
ATOM 600 N N . ASN A 1 78 ? 4.82 -8.086 -19.344 1 94.88 78 ASN A N 1
ATOM 601 C CA . ASN A 1 78 ? 4.602 -6.906 -18.516 1 94.88 78 ASN A CA 1
ATOM 602 C C . ASN A 1 78 ? 4.395 -7.281 -17.047 1 94.88 78 ASN A C 1
ATOM 604 O O . ASN A 1 78 ? 3.418 -6.863 -16.422 1 94.88 78 ASN A O 1
ATOM 608 N N . LYS A 1 79 ? 5.23 -8.086 -16.531 1 96.19 79 LYS A N 1
ATOM 609 C CA . LYS A 1 79 ? 5.129 -8.547 -15.141 1 96.19 79 LYS A CA 1
ATOM 610 C C . LYS A 1 79 ? 6.5 -8.578 -14.469 1 96.19 79 LYS A C 1
ATOM 612 O O . LYS A 1 79 ? 7.484 -9.008 -15.078 1 96.19 79 LYS A O 1
ATOM 617 N N . HIS A 1 80 ? 6.637 -8.055 -13.32 1 97.75 80 HIS A N 1
ATOM 618 C CA . HIS A 1 80 ? 7.82 -8.078 -12.477 1 97.75 80 HIS A CA 1
ATOM 619 C C . HIS A 1 80 ? 7.527 -8.758 -11.141 1 97.75 80 HIS A C 1
ATOM 621 O O . HIS A 1 80 ? 6.512 -8.469 -10.5 1 97.75 80 HIS A O 1
ATOM 627 N N . GLN A 1 81 ? 8.406 -9.703 -10.703 1 97.44 81 GLN A N 1
ATOM 628 C CA . GLN A 1 81 ? 8.211 -10.414 -9.445 1 97.44 81 GLN A CA 1
ATOM 629 C C . GLN A 1 81 ? 8.836 -9.648 -8.281 1 97.44 81 GLN A C 1
ATOM 631 O O . GLN A 1 81 ? 9.984 -9.203 -8.367 1 97.44 81 GLN A O 1
ATOM 636 N N . VAL A 1 82 ? 8.047 -9.461 -7.242 1 98.25 82 VAL A N 1
ATOM 637 C CA . VAL A 1 82 ? 8.547 -8.875 -6.004 1 98.25 82 VAL A CA 1
ATOM 638 C C . VAL A 1 82 ? 8.32 -9.844 -4.848 1 98.25 82 VAL A C 1
ATOM 640 O O . VAL A 1 82 ? 7.281 -10.508 -4.773 1 98.25 82 VAL A O 1
ATOM 643 N N . ALA A 1 83 ? 9.297 -9.859 -3.906 1 98 83 ALA A N 1
ATOM 644 C CA . ALA A 1 83 ? 9.211 -10.773 -2.768 1 98 83 ALA A CA 1
ATOM 645 C C . ALA A 1 83 ? 8.602 -10.078 -1.552 1 98 83 ALA A C 1
ATOM 647 O O . ALA A 1 83 ? 8.977 -8.945 -1.226 1 98 83 ALA A O 1
ATOM 648 N N . ILE A 1 84 ? 7.66 -10.82 -0.965 1 98.62 84 ILE A N 1
ATOM 649 C CA . ILE A 1 84 ? 7.145 -10.398 0.333 1 98.62 84 ILE A CA 1
ATOM 650 C C . ILE A 1 84 ? 7.191 -11.57 1.312 1 98.62 84 ILE A C 1
ATOM 652 O O . ILE A 1 84 ? 7.348 -12.719 0.902 1 98.62 84 ILE A O 1
ATOM 656 N N . SER A 1 85 ? 7.16 -11.242 2.584 1 98.5 85 SER A N 1
ATOM 657 C CA . SER A 1 85 ? 7.191 -12.32 3.57 1 98.5 85 SER A CA 1
ATOM 658 C C . SER A 1 85 ? 5.949 -13.195 3.475 1 98.5 85 SER A C 1
ATOM 660 O O . SER A 1 85 ? 4.891 -12.742 3.041 1 98.5 85 SER A O 1
ATOM 662 N N . ASN A 1 86 ? 6.062 -14.469 3.973 1 98.31 86 ASN A N 1
ATOM 663 C CA . ASN A 1 86 ? 4.918 -15.367 4.031 1 98.31 86 ASN A CA 1
ATOM 664 C C . ASN A 1 86 ? 3.807 -14.812 4.918 1 98.31 86 ASN A C 1
ATOM 666 O O . ASN A 1 86 ? 2.623 -14.961 4.602 1 98.31 86 ASN A O 1
ATOM 670 N N . GLU A 1 87 ? 4.254 -14.18 5.93 1 98.12 87 GLU A N 1
ATOM 671 C CA . GLU A 1 87 ? 3.283 -13.586 6.84 1 98.12 87 GLU A CA 1
ATOM 672 C C . GLU A 1 87 ? 2.455 -12.508 6.145 1 98.12 87 GLU A C 1
ATOM 674 O O . GLU A 1 87 ? 1.225 -12.516 6.223 1 98.12 87 GLU A O 1
ATOM 679 N N . THR A 1 88 ? 3.139 -11.602 5.48 1 98.56 88 THR A N 1
ATOM 680 C CA . THR A 1 88 ? 2.443 -10.531 4.766 1 98.56 88 THR A CA 1
ATOM 681 C C . THR A 1 88 ? 1.571 -11.102 3.654 1 98.56 88 THR A C 1
ATOM 683 O O . THR A 1 88 ? 0.434 -10.672 3.463 1 98.56 88 THR A O 1
ATOM 686 N N . PHE A 1 89 ? 2.027 -12.102 2.975 1 98.69 89 PHE A N 1
ATOM 687 C CA . PHE A 1 89 ? 1.246 -12.75 1.928 1 98.69 89 PHE A CA 1
ATOM 688 C C . PHE A 1 89 ? -0.033 -13.352 2.5 1 98.69 89 PHE A C 1
ATOM 690 O O . PHE A 1 89 ? -1.114 -13.172 1.934 1 98.69 89 PHE A O 1
ATOM 697 N N . ASP A 1 90 ? 0.081 -14 3.584 1 98.5 90 ASP A N 1
ATOM 698 C CA . ASP A 1 90 ? -1.083 -14.617 4.215 1 98.5 90 ASP A CA 1
ATOM 699 C C . ASP A 1 90 ? -2.137 -13.57 4.566 1 98.5 90 ASP A C 1
ATOM 701 O O . ASP A 1 90 ? -3.334 -13.797 4.375 1 98.5 90 ASP A O 1
ATOM 705 N N . ARG A 1 91 ? -1.656 -12.43 5.008 1 98.56 91 ARG A N 1
ATOM 706 C CA . ARG A 1 91 ? -2.568 -11.344 5.371 1 98.56 91 ARG A CA 1
ATOM 707 C C . ARG A 1 91 ? -3.285 -10.797 4.141 1 98.56 91 ARG A C 1
ATOM 709 O O . ARG A 1 91 ? -4.5 -10.602 4.16 1 98.56 91 ARG A O 1
ATOM 716 N N . VAL A 1 92 ? -2.551 -10.578 3.092 1 98.5 92 VAL A N 1
ATOM 717 C CA . VAL A 1 92 ? -3.139 -10 1.89 1 98.5 92 VAL A CA 1
ATOM 718 C C . VAL A 1 92 ? -4.031 -11.031 1.203 1 98.5 92 VAL A C 1
ATOM 720 O O . VAL A 1 92 ? -5.105 -10.695 0.699 1 98.5 92 VAL A O 1
ATOM 723 N N . GLU A 1 93 ? -3.613 -12.289 1.241 1 98.56 93 GLU A N 1
ATOM 724 C CA . GLU A 1 93 ? -4.414 -13.352 0.629 1 98.56 93 GLU A CA 1
ATOM 725 C C . GLU A 1 93 ? -5.742 -13.531 1.359 1 98.56 93 GLU A C 1
ATOM 727 O O . GLU A 1 93 ? -6.789 -13.672 0.725 1 98.56 93 GLU A O 1
ATOM 732 N N . ARG A 1 94 ? -5.711 -13.508 2.629 1 97.88 94 ARG A N 1
ATOM 733 C CA . ARG A 1 94 ? -6.926 -13.633 3.43 1 97.88 94 ARG A CA 1
ATOM 734 C C . ARG A 1 94 ? -7.887 -12.484 3.154 1 97.88 94 ARG A C 1
ATOM 736 O O . ARG A 1 94 ? -9.086 -12.703 2.951 1 97.88 94 ARG A O 1
ATOM 743 N N . THR A 1 95 ? -7.344 -11.32 3.162 1 98.5 95 THR A N 1
ATOM 744 C CA . THR A 1 95 ? -8.164 -10.141 2.893 1 98.5 95 THR A CA 1
ATOM 745 C C . THR A 1 95 ? -8.781 -10.227 1.502 1 98.5 95 THR A C 1
ATOM 747 O O . THR A 1 95 ? -9.984 -9.992 1.339 1 98.5 95 THR A O 1
ATOM 750 N N . ALA A 1 96 ? -8 -10.617 0.541 1 98.38 96 ALA A N 1
ATOM 751 C CA . ALA A 1 96 ? -8.484 -10.711 -0.836 1 98.38 96 ALA A CA 1
ATOM 752 C C . ALA A 1 96 ? -9.531 -11.805 -0.979 1 98.38 96 ALA A C 1
ATOM 754 O O . ALA A 1 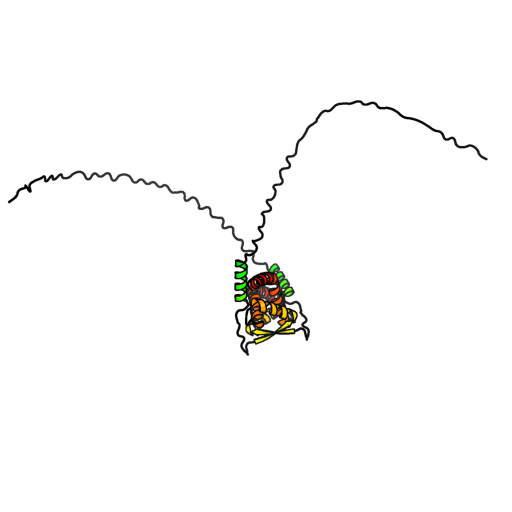96 ? -10.508 -11.648 -1.721 1 98.38 96 ALA A O 1
ATOM 755 N N . ARG A 1 97 ? -9.359 -12.836 -0.312 1 96.94 97 ARG A N 1
ATOM 756 C CA . ARG A 1 97 ? -10.289 -13.953 -0.352 1 96.94 97 ARG A CA 1
ATOM 757 C C . ARG A 1 97 ? -11.664 -13.539 0.175 1 96.94 97 ARG A C 1
ATOM 759 O O . ARG A 1 97 ? -12.688 -13.906 -0.395 1 96.94 97 ARG A O 1
ATOM 766 N N . PHE A 1 98 ? -11.648 -12.719 1.154 1 96.44 98 PHE A N 1
ATOM 767 C CA . PHE A 1 98 ? -12.898 -12.328 1.787 1 96.44 98 PHE A CA 1
ATOM 768 C C . PHE A 1 98 ? -13.586 -11.227 0.989 1 96.44 98 PHE A C 1
ATOM 770 O O . PHE A 1 98 ? -14.812 -11.211 0.876 1 96.44 98 PHE A O 1
ATOM 777 N N . PHE A 1 99 ? -12.859 -10.383 0.433 1 97.44 99 PHE A N 1
ATOM 778 C CA . PHE A 1 99 ? -13.492 -9.156 -0.055 1 97.44 99 PHE A CA 1
ATOM 779 C C . PHE A 1 99 ? -13.406 -9.07 -1.574 1 97.44 99 PHE A C 1
ATOM 781 O O . PHE A 1 99 ? -14.109 -8.281 -2.199 1 97.44 99 PHE A O 1
ATOM 788 N N . GLY A 1 100 ? -12.516 -9.852 -2.182 1 96.62 100 GLY A N 1
ATOM 789 C CA . GLY A 1 100 ? -12.273 -9.742 -3.611 1 96.62 100 GLY A CA 1
ATOM 790 C C . GLY A 1 100 ? -13.297 -10.484 -4.445 1 96.62 100 GLY A C 1
ATOM 791 O O . GLY A 1 100 ? -13.414 -10.25 -5.652 1 96.62 100 GLY A O 1
ATOM 792 N N . GLY A 1 101 ? -14 -11.375 -3.803 1 93.5 101 GLY A N 1
ATOM 793 C CA . GLY A 1 101 ? -14.961 -12.18 -4.543 1 93.5 101 GLY A CA 1
ATOM 794 C C . GLY A 1 101 ? -14.312 -13.305 -5.324 1 93.5 101 GLY A C 1
ATOM 795 O O . GLY A 1 101 ? -13.109 -13.531 -5.211 1 93.5 101 GLY A O 1
ATOM 796 N N . PRO A 1 102 ? -15.203 -14.008 -6.133 1 93.31 102 PRO A N 1
ATOM 797 C CA . PRO A 1 102 ? -14.672 -15.094 -6.953 1 93.31 102 PRO A CA 1
ATOM 798 C C . PRO A 1 102 ? -13.648 -14.617 -7.984 1 93.31 102 PRO A C 1
ATOM 800 O O . PRO A 1 102 ? -13.875 -13.609 -8.656 1 93.31 102 PRO A O 1
ATOM 803 N N . GLY A 1 103 ? -12.555 -15.328 -8.047 1 94.25 103 GLY A N 1
ATOM 804 C CA . GLY A 1 103 ? -11.547 -15.016 -9.047 1 94.25 103 GLY A CA 1
ATOM 805 C C . GLY A 1 103 ? -10.594 -13.914 -8.609 1 94.25 103 GLY A C 1
ATOM 806 O O . GLY A 1 103 ? -9.906 -13.312 -9.438 1 94.25 103 GLY A O 1
ATOM 807 N N . TYR A 1 104 ? -10.688 -13.641 -7.391 1 95.5 104 TYR A N 1
ATOM 808 C CA . TYR A 1 104 ? -9.781 -12.602 -6.898 1 95.5 104 TYR A CA 1
ATOM 809 C C . TYR A 1 104 ? -8.336 -12.938 -7.234 1 95.5 104 TYR A C 1
ATOM 811 O O . TYR A 1 104 ? -7.984 -14.109 -7.402 1 95.5 104 TYR A O 1
ATOM 819 N N . SER A 1 105 ? -7.496 -11.852 -7.316 1 97.06 105 SER A N 1
ATOM 820 C CA . SER A 1 105 ? -6.059 -11.961 -7.551 1 97.06 105 SER A CA 1
ATOM 821 C C . SER A 1 105 ? -5.266 -11.211 -6.484 1 97.06 105 SER A C 1
ATOM 823 O O . SER A 1 105 ? -5.414 -10 -6.336 1 97.06 105 SER A O 1
ATOM 825 N N . VAL A 1 106 ? -4.465 -12.008 -5.82 1 97.94 106 VAL A N 1
ATOM 826 C CA . VAL A 1 106 ? -3.627 -11.391 -4.793 1 97.94 106 VAL A CA 1
ATOM 827 C C . VAL A 1 106 ? -2.693 -10.367 -5.43 1 97.94 106 VAL A C 1
ATOM 829 O O . VAL A 1 106 ? -2.516 -9.266 -4.902 1 97.94 106 VAL A O 1
ATOM 832 N N . SER A 1 107 ? -2.162 -10.68 -6.539 1 98.25 107 SER A N 1
ATOM 833 C CA . SER A 1 107 ? -1.239 -9.789 -7.242 1 98.25 107 SER A CA 1
ATOM 834 C C . SER A 1 107 ? -1.928 -8.492 -7.66 1 98.25 107 SER A C 1
ATOM 836 O O . SER A 1 107 ? -1.362 -7.41 -7.512 1 98.25 107 SER A O 1
ATOM 838 N N . ASN A 1 108 ? -3.158 -8.656 -8.156 1 98.31 108 ASN A N 1
ATOM 839 C CA . ASN A 1 108 ? -3.918 -7.461 -8.516 1 98.31 108 ASN A CA 1
ATOM 840 C C . ASN A 1 108 ? -4.215 -6.602 -7.285 1 98.31 108 ASN A C 1
ATOM 842 O O . ASN A 1 108 ? -4.094 -5.375 -7.336 1 98.31 108 ASN A O 1
ATOM 846 N N . PHE A 1 109 ? -4.547 -7.215 -6.211 1 98.81 109 PHE A N 1
ATOM 847 C CA . PHE A 1 109 ? -4.809 -6.512 -4.961 1 98.81 109 PHE A CA 1
ATOM 848 C C . PHE A 1 109 ? -3.57 -5.754 -4.5 1 98.81 109 PHE A C 1
ATOM 850 O O . PHE A 1 109 ? -3.639 -4.555 -4.219 1 98.81 109 PHE A O 1
ATOM 857 N N . VAL A 1 110 ? -2.438 -6.344 -4.543 1 98.88 110 VAL A N 1
ATOM 858 C CA . VAL A 1 110 ? -1.168 -5.75 -4.137 1 98.88 110 VAL A CA 1
ATOM 859 C C . VAL A 1 110 ? -0.833 -4.574 -5.055 1 98.88 110 VAL A C 1
ATOM 861 O O . VAL A 1 110 ? -0.417 -3.512 -4.586 1 98.88 110 VAL A O 1
ATOM 864 N N . GLU A 1 111 ? -1.058 -4.777 -6.312 1 98.69 111 GLU A N 1
ATOM 865 C CA . GLU A 1 111 ? -0.779 -3.725 -7.281 1 98.69 111 GLU A CA 1
ATOM 866 C C . GLU A 1 111 ? -1.613 -2.48 -7 1 98.69 111 GLU A C 1
ATOM 868 O O . GLU A 1 111 ? -1.096 -1.361 -7.02 1 98.69 111 GLU A O 1
ATOM 873 N N . HIS A 1 112 ? -2.863 -2.678 -6.711 1 98.81 112 HIS A N 1
ATOM 874 C CA . HIS A 1 112 ? -3.73 -1.556 -6.371 1 98.81 112 HIS A CA 1
ATOM 875 C C . HIS A 1 112 ? -3.275 -0.873 -5.086 1 98.81 112 HIS A C 1
ATOM 877 O O . HIS A 1 112 ? -3.307 0.356 -4.988 1 98.81 112 HIS A O 1
ATOM 883 N N . ILE A 1 113 ? -2.881 -1.632 -4.098 1 98.94 113 ILE A N 1
ATOM 884 C CA . ILE A 1 113 ? -2.402 -1.096 -2.828 1 98.94 113 ILE A CA 1
ATOM 885 C C . ILE A 1 113 ? -1.179 -0.216 -3.066 1 98.94 113 ILE A C 1
ATOM 887 O O . ILE A 1 113 ? -1.103 0.905 -2.557 1 98.94 113 ILE A O 1
ATOM 891 N N . ILE A 1 114 ? -0.254 -0.71 -3.861 1 98.94 114 ILE A N 1
ATOM 892 C CA . ILE A 1 114 ? 0.965 0.032 -4.164 1 98.94 114 ILE A CA 1
ATOM 893 C C . ILE A 1 114 ? 0.611 1.349 -4.852 1 98.94 114 ILE A C 1
ATOM 895 O O . ILE A 1 114 ? 1.072 2.416 -4.438 1 98.94 114 ILE A O 1
ATOM 899 N N . ASN A 1 115 ? -0.232 1.277 -5.82 1 98.81 115 ASN A N 1
ATOM 900 C CA . ASN A 1 115 ? -0.581 2.461 -6.598 1 98.81 115 ASN A CA 1
ATOM 901 C C . ASN A 1 115 ? -1.326 3.488 -5.75 1 98.81 115 ASN A C 1
ATOM 903 O O . ASN A 1 115 ? -1.097 4.691 -5.883 1 98.81 115 ASN A O 1
ATOM 907 N N . GLU A 1 116 ? -2.178 2.984 -4.914 1 98.69 116 GLU A N 1
ATOM 908 C CA . GLU A 1 116 ? -2.877 3.895 -4.016 1 98.69 116 GLU A CA 1
ATOM 909 C C . GLU A 1 116 ? -1.896 4.633 -3.105 1 98.69 116 GLU A C 1
ATOM 911 O O . GLU A 1 116 ? -2.018 5.844 -2.904 1 98.69 116 GLU A O 1
ATOM 916 N N . HIS A 1 117 ? -0.988 3.926 -2.568 1 98.81 117 HIS A N 1
ATOM 917 C CA . HIS A 1 117 ? 0.008 4.527 -1.688 1 98.81 117 HIS A CA 1
ATOM 918 C C . HIS A 1 117 ? 0.82 5.59 -2.422 1 98.81 117 HIS A C 1
ATOM 920 O O . HIS A 1 117 ? 0.993 6.703 -1.917 1 98.81 117 HIS A O 1
ATOM 926 N N . LEU A 1 118 ? 1.306 5.262 -3.596 1 98.75 118 LEU A N 1
ATOM 927 C CA . LEU A 1 118 ? 2.127 6.184 -4.371 1 98.75 118 LEU A CA 1
ATOM 928 C C . LEU A 1 118 ? 1.325 7.414 -4.781 1 98.75 118 LEU A C 1
ATOM 930 O O . LEU A 1 118 ? 1.811 8.539 -4.664 1 98.75 118 LEU A O 1
ATOM 934 N N . ASP A 1 119 ? 0.121 7.16 -5.176 1 98.56 119 ASP A N 1
ATOM 935 C CA . ASP A 1 119 ? -0.736 8.266 -5.586 1 98.56 119 ASP A CA 1
ATOM 936 C C . ASP A 1 119 ? -1.047 9.188 -4.406 1 98.56 119 ASP A C 1
ATOM 938 O O . ASP A 1 119 ? -1.019 10.414 -4.543 1 98.56 119 ASP A O 1
ATOM 942 N N . ASN A 1 120 ? -1.318 8.648 -3.275 1 98.06 120 ASN A N 1
ATOM 943 C CA . ASN A 1 120 ? -1.662 9.43 -2.092 1 98.06 120 ASN A CA 1
ATOM 944 C C . ASN A 1 120 ? -0.476 10.258 -1.602 1 98.06 120 ASN A C 1
ATOM 946 O O . ASN A 1 120 ? -0.657 11.297 -0.965 1 98.06 120 ASN A O 1
ATOM 950 N N . ASN A 1 121 ? 0.761 9.812 -1.966 1 98.31 121 ASN A N 1
ATOM 951 C CA . ASN A 1 121 ? 1.952 10.5 -1.479 1 98.31 121 ASN A CA 1
ATOM 952 C C . ASN A 1 121 ? 2.623 11.312 -2.586 1 98.31 121 ASN A C 1
ATOM 954 O O . ASN A 1 121 ? 3.686 11.898 -2.373 1 98.31 121 ASN A O 1
ATOM 958 N N . ALA A 1 122 ? 2.012 11.453 -3.701 1 98 122 ALA A N 1
ATOM 959 C CA . ALA A 1 122 ? 2.637 12.047 -4.879 1 98 122 ALA A CA 1
ATOM 960 C C . ALA A 1 122 ? 3.109 13.469 -4.594 1 98 122 ALA A C 1
ATOM 962 O O . ALA A 1 122 ? 4.242 13.828 -4.918 1 98 122 ALA A O 1
ATOM 963 N N . ALA A 1 123 ? 2.277 14.258 -3.93 1 96.38 123 ALA A N 1
ATOM 964 C CA . ALA A 1 123 ? 2.643 15.633 -3.611 1 96.38 123 ALA A CA 1
ATOM 965 C C . ALA A 1 123 ? 3.801 15.68 -2.619 1 96.38 123 ALA A C 1
ATOM 967 O O . ALA A 1 123 ? 4.695 16.516 -2.736 1 96.38 123 ALA A O 1
ATOM 968 N N . ASN A 1 124 ? 3.67 14.812 -1.655 1 97.44 124 ASN A N 1
ATOM 969 C CA . ASN A 1 124 ? 4.77 14.711 -0.704 1 97.44 124 ASN A CA 1
ATOM 970 C C . ASN A 1 124 ? 6.086 14.375 -1.401 1 97.44 124 ASN A C 1
ATOM 972 O O . ASN A 1 124 ? 7.109 15.008 -1.139 1 97.44 124 ASN A O 1
ATOM 976 N N . TYR A 1 125 ? 6.07 13.414 -2.289 1 97.94 125 TYR A N 1
ATOM 977 C CA . TYR A 1 125 ? 7.273 13 -3.002 1 97.94 125 TYR A CA 1
ATOM 978 C C . TYR A 1 125 ? 7.883 14.172 -3.766 1 97.94 125 TYR A C 1
ATOM 980 O O . TYR A 1 125 ? 9.102 14.352 -3.76 1 97.94 125 TYR A O 1
ATOM 988 N N . GLU A 1 126 ? 7.043 14.859 -4.398 1 96.25 126 GLU A N 1
ATOM 989 C CA . GLU A 1 126 ? 7.523 16.031 -5.137 1 96.25 126 GLU A CA 1
ATOM 990 C C . GLU A 1 126 ? 8.211 17.016 -4.203 1 96.25 126 GLU A C 1
ATOM 992 O O . GLU A 1 126 ? 9.297 17.516 -4.508 1 96.25 126 GLU A O 1
ATOM 997 N N . GLY A 1 127 ? 7.598 17.328 -3.109 1 95.12 127 GLY A N 1
ATOM 998 C CA . GLY A 1 127 ? 8.172 18.234 -2.133 1 95.12 127 GLY A CA 1
ATOM 999 C C . GLY A 1 127 ? 9.469 17.719 -1.531 1 95.12 127 GLY A C 1
ATOM 1000 O O . GLY A 1 127 ? 10.438 18.469 -1.396 1 95.12 127 GLY A O 1
ATOM 1001 N N . TRP A 1 128 ? 9.453 16.469 -1.159 1 97 128 TRP A N 1
ATOM 1002 C CA . TRP A 1 128 ? 10.633 15.867 -0.559 1 97 128 TRP A CA 1
ATOM 1003 C C . TRP A 1 128 ? 11.789 15.82 -1.553 1 97 128 TRP A C 1
ATOM 1005 O O . TRP A 1 128 ? 12.945 16.047 -1.184 1 97 128 TRP A O 1
ATOM 1015 N N . PHE A 1 129 ? 11.492 15.492 -2.779 1 94.88 129 PHE A N 1
ATOM 1016 C CA . PHE A 1 129 ? 12.523 15.469 -3.814 1 94.88 129 PHE A CA 1
ATOM 1017 C C . PHE A 1 129 ? 13.172 16.844 -3.961 1 94.88 129 PHE A C 1
ATOM 1019 O O . PHE A 1 129 ? 14.398 16.953 -4.066 1 94.88 129 PHE A O 1
ATOM 1026 N N . ALA A 1 130 ? 12.359 17.875 -3.953 1 93.5 130 ALA A N 1
ATOM 1027 C CA . ALA A 1 130 ? 12.867 19.234 -4.039 1 93.5 130 ALA A CA 1
ATOM 1028 C C . ALA A 1 130 ? 13.781 19.547 -2.855 1 93.5 130 ALA A C 1
ATOM 1030 O O . ALA A 1 130 ? 14.805 20.219 -3.014 1 93.5 130 ALA A O 1
ATOM 1031 N N . LEU A 1 131 ? 13.391 19.094 -1.74 1 92.69 131 LEU A N 1
ATOM 1032 C CA . LEU A 1 131 ? 14.156 19.312 -0.52 1 92.69 131 LEU A CA 1
ATOM 1033 C C . LEU A 1 131 ? 15.523 18.625 -0.599 1 92.69 131 LEU A C 1
ATOM 1035 O O . LEU A 1 131 ? 16.531 19.219 -0.227 1 92.69 131 LEU A O 1
ATOM 1039 N N . ILE A 1 132 ? 15.609 17.453 -1.07 1 90.88 132 ILE A N 1
ATOM 1040 C CA . ILE A 1 132 ? 16.828 16.656 -1.134 1 90.88 132 ILE A CA 1
ATOM 1041 C C . ILE A 1 132 ? 17.734 17.203 -2.238 1 90.88 132 ILE A C 1
ATOM 1043 O O . ILE A 1 132 ? 18.969 17.203 -2.107 1 90.88 132 ILE A O 1
ATOM 1047 N N . SER A 1 133 ? 17.172 17.672 -3.279 1 89.88 133 SER A N 1
ATOM 1048 C CA . SER A 1 133 ? 17.938 18.172 -4.41 1 89.88 133 SER A CA 1
ATOM 1049 C C . SER A 1 133 ? 18.609 19.5 -4.07 1 89.88 133 SER A C 1
ATOM 1051 O O . SER A 1 133 ? 19.656 19.844 -4.645 1 89.88 133 SER A O 1
ATOM 1053 N N . LYS A 1 134 ? 18.094 20.219 -3.242 1 85.56 134 LYS A N 1
ATOM 1054 C CA . LYS A 1 134 ? 18.688 21.484 -2.803 1 85.56 134 LYS A CA 1
ATOM 1055 C C . LYS A 1 134 ? 19.859 21.234 -1.863 1 85.56 134 LYS A C 1
ATOM 1057 O O . LYS A 1 134 ? 20.734 22.094 -1.72 1 85.56 134 LYS A O 1
ATOM 1062 N N . SER A 1 135 ? 19.828 20.078 -1.253 1 74.12 135 SER A N 1
ATOM 1063 C CA . SER A 1 135 ? 20.859 19.75 -0.279 1 74.12 135 SER A CA 1
ATOM 1064 C C . SER A 1 135 ? 22.125 19.266 -0.966 1 74.12 135 SER A C 1
ATOM 1066 O O . SER A 1 135 ? 23.156 19.078 -0.315 1 74.12 135 SER A O 1
ATOM 1068 N N . PHE A 1 136 ? 22.219 19.031 -2.209 1 63.81 136 PHE A N 1
ATOM 1069 C CA . PHE A 1 136 ? 23.422 18.719 -2.941 1 63.81 136 PHE A CA 1
ATOM 1070 C C . PHE A 1 136 ? 23.953 19.938 -3.688 1 63.81 136 PHE A C 1
ATOM 1072 O O . PHE A 1 136 ? 23.172 20.734 -4.211 1 63.81 136 PHE A O 1
ATOM 1079 N N . MET B 1 1 ? -64.812 51.281 -75 1 18.02 1 MET B N 1
ATOM 1080 C CA . MET B 1 1 ? -64 52.5 -75.125 1 18.02 1 MET B CA 1
ATOM 1081 C C . MET B 1 1 ? -63.969 53.281 -73.812 1 18.02 1 MET B C 1
ATOM 1083 O O . MET B 1 1 ? -63.688 54.469 -73.812 1 18.02 1 MET B O 1
ATOM 1087 N N . ALA B 1 2 ? -64.625 52.688 -73.062 1 21.58 2 ALA B N 1
ATOM 1088 C CA . ALA B 1 2 ? -65.062 53.438 -71.875 1 21.58 2 ALA B CA 1
ATOM 1089 C C . ALA B 1 2 ? -63.844 54.094 -71.188 1 21.58 2 ALA B C 1
ATOM 1091 O O . ALA B 1 2 ? -62.812 53.469 -70.938 1 21.58 2 ALA B O 1
ATOM 1092 N N . GLN B 1 3 ? -64.125 55.312 -71.188 1 17.22 3 GLN B N 1
ATOM 1093 C CA . GLN B 1 3 ? -63.25 56.469 -70.938 1 17.22 3 GLN B CA 1
ATOM 1094 C C . GLN B 1 3 ? -62.594 56.375 -69.562 1 17.22 3 GLN B C 1
ATOM 1096 O O . GLN B 1 3 ? -62.156 55.312 -69.188 1 17.22 3 GLN B O 1
ATOM 1101 N N . SER B 1 4 ? -63.094 57.344 -68.812 1 18.05 4 SER B N 1
ATOM 1102 C CA . SER B 1 4 ? -62.281 58.438 -68.312 1 18.05 4 SER B CA 1
ATOM 1103 C C . SER B 1 4 ? -61.656 58.031 -66.938 1 18.05 4 SER B C 1
ATOM 1105 O O . SER B 1 4 ? -62.219 57.25 -66.25 1 18.05 4 SER B O 1
ATOM 1107 N N . LYS B 1 5 ? -60.562 58.75 -66.75 1 17.59 5 LYS B N 1
ATOM 1108 C CA . LYS B 1 5 ? -59.219 58.688 -66.125 1 17.59 5 LYS B CA 1
ATOM 1109 C C . LYS B 1 5 ? -59.312 58.875 -64.625 1 17.59 5 LYS B C 1
ATOM 1111 O O . LYS B 1 5 ? -60.375 59.219 -64.062 1 17.59 5 LYS B O 1
ATOM 1116 N N . ILE B 1 6 ? -58.406 59.75 -64.125 1 17.11 6 ILE B N 1
ATOM 1117 C CA . ILE B 1 6 ? -57.156 59.75 -63.406 1 17.11 6 ILE B CA 1
ATOM 1118 C C . ILE B 1 6 ? -57.375 60.406 -62.031 1 17.11 6 ILE B C 1
ATOM 1120 O O . ILE B 1 6 ? -56.594 60.25 -61.125 1 17.11 6 ILE B O 1
ATOM 1124 N N . SER B 1 7 ? -58.531 61.375 -61.969 1 19.08 7 SER B N 1
ATOM 1125 C CA . SER B 1 7 ? -57.844 62.531 -61.406 1 19.08 7 SER B CA 1
ATOM 1126 C C . SER B 1 7 ? -57.406 62.312 -59.969 1 19.08 7 SER B C 1
ATOM 1128 O O . SER B 1 7 ? -58.125 61.656 -59.219 1 19.08 7 SER B O 1
ATOM 1130 N N . ASN B 1 8 ? -56.188 62.781 -59.688 1 16.66 8 ASN B N 1
ATOM 1131 C CA . ASN B 1 8 ? -55 62.688 -58.875 1 16.66 8 ASN B CA 1
ATOM 1132 C C . ASN B 1 8 ? -55.25 63.219 -57.469 1 16.66 8 ASN B C 1
ATOM 1134 O O . ASN B 1 8 ? -54.781 62.656 -56.469 1 16.66 8 ASN B O 1
ATOM 1138 N N . PRO B 1 9 ? -55.812 64.625 -57.312 1 19.09 9 PRO B N 1
ATOM 1139 C CA . PRO B 1 9 ? -54.812 65.5 -56.812 1 19.09 9 PRO B CA 1
ATOM 1140 C C . PRO B 1 9 ? -54.562 65.375 -55.312 1 19.09 9 PRO B C 1
ATOM 1142 O O . PRO B 1 9 ? -55.375 64.75 -54.625 1 19.09 9 PRO B O 1
ATOM 1145 N N . GLN B 1 10 ? -54.062 66.5 -54.781 1 17.28 10 GLN B N 1
ATOM 1146 C CA . GLN B 1 10 ? -52.875 67 -54.125 1 17.28 10 GLN B CA 1
ATOM 1147 C C . GLN B 1 10 ? -53.062 67.062 -52.594 1 17.28 10 GLN B C 1
ATOM 1149 O O . GLN B 1 10 ? -52.219 66.562 -51.844 1 17.28 10 GLN B O 1
ATOM 1154 N N . SER B 1 11 ? -53.094 68.375 -51.938 1 18.11 11 SER B N 1
ATOM 1155 C CA . SER B 1 11 ? -51.938 68.938 -51.312 1 18.11 11 SER B CA 1
ATOM 1156 C C . SER B 1 11 ? -52 68.875 -49.781 1 18.11 11 SER B C 1
ATOM 1158 O O . SER B 1 11 ? -53.062 68.5 -49.25 1 18.11 11 SER B O 1
ATOM 1160 N N . SER B 1 12 ? -52.062 70.062 -49.094 1 18.39 12 SER B N 1
ATOM 1161 C CA . SER B 1 12 ? -50.969 70.688 -48.344 1 18.39 12 SER B CA 1
ATOM 1162 C C . SER B 1 12 ? -51.094 70.438 -46.844 1 18.39 12 SER B C 1
ATOM 1164 O O . SER B 1 12 ? -52.156 70 -46.375 1 18.39 12 SER B O 1
ATOM 1166 N N . GLU B 1 13 ? -50.75 71.562 -45.938 1 20.69 13 GLU B N 1
ATOM 1167 C CA . GLU B 1 13 ? -49.594 72 -45.125 1 20.69 13 GLU B CA 1
ATOM 1168 C C . GLU B 1 13 ? -49.844 71.75 -43.656 1 20.69 13 GLU B C 1
ATOM 1170 O O . GLU B 1 13 ? -51 71.562 -43.219 1 20.69 13 GLU B O 1
ATOM 1175 N N . MET B 1 14 ? -49.281 72.625 -42.688 1 18.98 14 MET B N 1
ATOM 1176 C CA . MET B 1 14 ? -48.156 72.812 -41.812 1 18.98 14 MET B CA 1
ATOM 1177 C C . MET B 1 14 ? -48.625 72.75 -40.344 1 18.98 14 MET B C 1
ATOM 1179 O O . MET B 1 14 ? -48.062 72 -39.531 1 18.98 14 MET B O 1
ATOM 1183 N N . THR B 1 15 ? -49.031 74 -39.688 1 18.95 15 THR B N 1
ATOM 118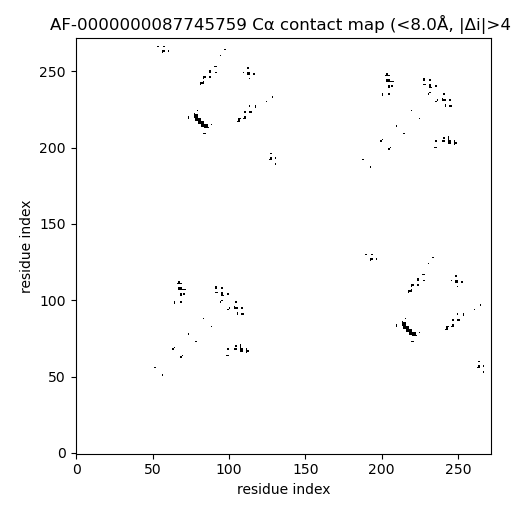4 C CA . THR B 1 15 ? -48.094 74.688 -38.781 1 18.95 15 THR B CA 1
ATOM 1185 C C . THR B 1 15 ? -48.281 74.25 -37.344 1 18.95 15 THR B C 1
ATOM 1187 O O . THR B 1 15 ? -47.312 73.75 -36.719 1 18.95 15 THR B O 1
ATOM 1190 N N . ASP B 1 16 ? -48.531 75.25 -36.312 1 19.67 16 ASP B N 1
ATOM 1191 C CA . ASP B 1 16 ? -47.688 75.875 -35.344 1 19.67 16 ASP B CA 1
ATOM 1192 C C . ASP B 1 16 ? -47.844 75.25 -33.969 1 19.67 16 ASP B C 1
ATOM 1194 O O . ASP B 1 16 ? -48.812 74.5 -33.719 1 19.67 16 ASP B O 1
ATOM 1198 N N . MET B 1 17 ? -47.281 75.938 -32.688 1 20.45 17 MET B N 1
ATOM 1199 C CA . ME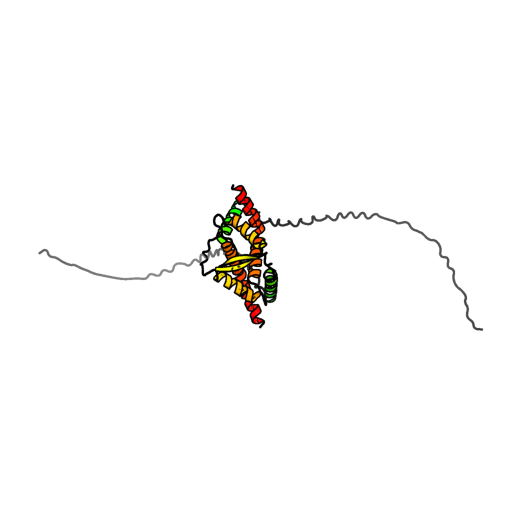T B 1 17 ? -46.25 76 -31.656 1 20.45 17 MET B CA 1
ATOM 1200 C C . MET B 1 17 ? -46.844 75.75 -30.281 1 20.45 17 MET B C 1
ATOM 1202 O O . MET B 1 17 ? -46.125 75.438 -29.328 1 20.45 17 MET B O 1
ATOM 1206 N N . SER B 1 18 ? -48.125 76.125 -29.922 1 23.73 18 SER B N 1
ATOM 1207 C CA . SER B 1 18 ? -48.031 76.938 -28.703 1 23.73 18 SER B CA 1
ATOM 1208 C C . SER B 1 18 ? -47.688 76.062 -27.5 1 23.73 18 SER B C 1
ATOM 1210 O O . SER B 1 18 ? -48.094 74.875 -27.422 1 23.73 18 SER B O 1
ATOM 1212 N N . ASN B 1 19 ? -46.75 76.625 -26.391 1 20.06 19 ASN B N 1
ATOM 1213 C CA . ASN B 1 19 ? -45.719 76.562 -25.359 1 20.06 19 ASN B CA 1
ATOM 1214 C C . ASN B 1 19 ? -46.312 76.125 -24.016 1 20.06 19 ASN B C 1
ATOM 1216 O O . ASN B 1 19 ? -45.562 76 -23.031 1 20.06 19 ASN B O 1
ATOM 1220 N N . ASN B 1 20 ? -47.562 76.25 -23.703 1 21.95 20 ASN B N 1
ATOM 1221 C CA . ASN B 1 20 ? -47.625 76.75 -22.344 1 21.95 20 ASN B CA 1
ATOM 1222 C C . ASN B 1 20 ? -47.062 75.75 -21.328 1 21.95 20 ASN B C 1
ATOM 1224 O O . ASN B 1 20 ? -47.25 74.562 -21.469 1 21.95 20 ASN B O 1
ATOM 1228 N N . SER B 1 21 ? -46.344 76.25 -20.172 1 25.36 21 SER B N 1
ATOM 1229 C CA . SER B 1 21 ? -45.312 76.125 -19.125 1 25.36 21 SER B CA 1
ATOM 1230 C C . SER B 1 21 ? -45.812 75.312 -17.938 1 25.36 21 SER B C 1
ATOM 1232 O O . SER B 1 21 ? -45.125 75.25 -16.922 1 25.36 21 SER B O 1
ATOM 1234 N N . ILE B 1 22 ? -47.031 74.875 -17.859 1 27.67 22 ILE B N 1
ATOM 1235 C CA . ILE B 1 22 ? -47.375 74.938 -16.453 1 27.67 22 ILE B CA 1
ATOM 1236 C C . ILE B 1 22 ? -46.406 74.125 -15.625 1 27.67 22 ILE B C 1
ATOM 1238 O O . ILE B 1 22 ? -45.781 73.188 -16.156 1 27.67 22 ILE B O 1
ATOM 1242 N N . PHE B 1 23 ? -46.594 74.062 -14.188 1 29 23 PHE B N 1
ATOM 1243 C CA . PHE B 1 23 ? -46.062 74.188 -12.836 1 29 23 PHE B CA 1
ATOM 1244 C C . PHE B 1 23 ? -45.594 72.812 -12.328 1 29 23 PHE B C 1
ATOM 1246 O O . PHE B 1 23 ? -46.188 71.75 -12.633 1 29 23 PHE B O 1
ATOM 1253 N N . SER B 1 24 ? -44.5 72.875 -11.383 1 27.81 24 SER B N 1
ATOM 1254 C CA . SER B 1 24 ? -43.281 72.312 -10.82 1 27.81 24 SER B CA 1
ATOM 1255 C C . SER B 1 24 ? -43.594 71.25 -9.781 1 27.81 24 SER B C 1
ATOM 1257 O O . SER B 1 24 ? -42.688 70.5 -9.344 1 27.81 24 SER B O 1
ATOM 1259 N N . GLU B 1 25 ? -44.75 71.125 -9.078 1 31.94 25 GLU B N 1
ATOM 1260 C CA . GLU B 1 25 ? -44.406 70.938 -7.676 1 31.94 25 GLU B CA 1
ATOM 1261 C C . GLU B 1 25 ? -43.75 69.562 -7.469 1 31.94 25 GLU B C 1
ATOM 1263 O O . GLU B 1 25 ? -44.156 68.562 -8.086 1 31.94 25 GLU B O 1
ATOM 1268 N N . THR B 1 26 ? -42.594 69.562 -6.691 1 28.69 26 THR B N 1
ATOM 1269 C CA . THR B 1 26 ? -41.438 68.812 -6.254 1 28.69 26 THR B CA 1
ATOM 1270 C C . THR B 1 26 ? -41.844 67.625 -5.367 1 28.69 26 THR B C 1
ATOM 1272 O O . THR B 1 26 ? -42.219 67.812 -4.215 1 28.69 26 THR B O 1
ATOM 1275 N N . MET B 1 27 ? -42.906 66.875 -5.605 1 26.83 27 MET B N 1
ATOM 1276 C CA . MET B 1 27 ? -43.125 65.875 -4.539 1 26.83 27 MET B CA 1
ATOM 1277 C C . MET B 1 27 ? -41.875 65.062 -4.293 1 26.83 27 MET B C 1
ATOM 1279 O O . MET B 1 27 ? -41.406 64.375 -5.188 1 26.83 27 MET B O 1
ATOM 1283 N N . GLU B 1 28 ? -40.938 65.5 -3.428 1 29.47 28 GLU B N 1
ATOM 1284 C CA . GLU B 1 28 ? -39.688 64.875 -3.008 1 29.47 28 GLU B CA 1
ATOM 1285 C C . GLU B 1 28 ? -39.938 63.531 -2.281 1 29.47 28 GLU B C 1
ATOM 1287 O O . GLU B 1 28 ? -39 62.844 -1.891 1 29.47 28 GLU B O 1
ATOM 1292 N N . ASN B 1 29 ? -40.906 62.75 -2.342 1 29.75 29 ASN B N 1
ATOM 1293 C CA . ASN B 1 29 ? -40.938 61.719 -1.288 1 29.75 29 ASN B CA 1
ATOM 1294 C C . ASN B 1 29 ? -39.688 60.844 -1.33 1 29.75 29 ASN B C 1
ATOM 1296 O O . ASN B 1 29 ? -39.5 60.062 -2.266 1 29.75 29 ASN B O 1
ATOM 1300 N N . PRO B 1 30 ? -38.5 61.312 -0.925 1 29.95 30 PRO B N 1
ATOM 1301 C CA . PRO B 1 30 ? -37.281 60.5 -1.028 1 29.95 30 PRO B CA 1
ATOM 1302 C C . PRO B 1 30 ? -37.375 59.219 -0.229 1 29.95 30 PRO B C 1
ATOM 1304 O O . PRO B 1 30 ? -36.375 58.5 -0.069 1 29.95 30 PRO B O 1
ATOM 1307 N N . THR B 1 31 ? -38.5 58.562 0.12 1 31.52 31 THR B N 1
ATOM 1308 C CA . THR B 1 31 ? -38.281 57.594 1.172 1 31.52 31 THR B CA 1
ATOM 1309 C C . THR B 1 31 ? -37.156 56.625 0.771 1 31.52 31 THR B C 1
ATOM 1311 O O . THR B 1 31 ? -37.312 55.875 -0.203 1 31.52 31 THR B O 1
ATOM 1314 N N . ASN B 1 32 ? -35.906 57.031 0.799 1 31.52 32 ASN B N 1
ATOM 1315 C CA . ASN B 1 32 ? -34.75 56.156 0.576 1 31.52 32 ASN B CA 1
ATOM 1316 C C . ASN B 1 32 ? -34.844 54.875 1.391 1 31.52 32 ASN B C 1
ATOM 1318 O O . ASN B 1 32 ? -34.906 54.906 2.621 1 31.52 32 ASN B O 1
ATOM 1322 N N . PRO B 1 33 ? -35.594 53.875 0.949 1 35.16 33 PRO B N 1
ATOM 1323 C CA . PRO B 1 33 ? -35.531 52.625 1.736 1 35.16 33 PRO B CA 1
ATOM 1324 C C . PRO B 1 33 ? -34.094 52.312 2.172 1 35.16 33 PRO B C 1
ATOM 1326 O O . PRO B 1 33 ? -33.156 52.5 1.403 1 35.16 33 PRO B O 1
ATOM 1329 N N . GLU B 1 34 ? -33.719 52.594 3.41 1 34.03 34 GLU B N 1
ATOM 1330 C CA . GLU B 1 34 ? -32.438 52.188 3.994 1 34.03 34 GLU B CA 1
ATOM 1331 C C . GLU B 1 34 ? -32.094 50.75 3.639 1 34.03 34 GLU B C 1
ATOM 1333 O O . GLU B 1 34 ? -32.906 49.844 3.92 1 34.03 34 GLU B O 1
ATOM 1338 N N . VAL B 1 35 ? -31.641 50.531 2.408 1 38.72 35 VAL B N 1
ATOM 1339 C CA . VAL B 1 35 ? -31.031 49.219 2.092 1 38.72 35 VAL B CA 1
ATOM 1340 C C . VAL B 1 35 ? -30.203 48.75 3.277 1 38.72 35 VAL B C 1
ATOM 1342 O O . VAL B 1 35 ? -29.328 49.469 3.77 1 38.72 35 VAL B O 1
ATOM 1345 N N . GLN B 1 36 ? -30.891 48.188 4.297 1 37 36 GLN B N 1
ATOM 1346 C CA . GLN B 1 36 ? -30.094 47.562 5.344 1 37 36 GLN B CA 1
ATOM 1347 C C . GLN B 1 36 ? -28.875 46.875 4.766 1 37 36 GLN B C 1
ATOM 1349 O O . GLN B 1 36 ? -28.938 46.281 3.674 1 37 36 GLN B O 1
ATOM 1354 N N . PRO B 1 37 ? -27.688 47.438 4.98 1 33.5 37 PRO B N 1
ATOM 1355 C CA . PRO B 1 37 ? -26.469 46.75 4.543 1 33.5 37 PRO B CA 1
ATOM 1356 C C . PRO B 1 37 ? -26.562 45.219 4.75 1 33.5 37 PRO B C 1
ATOM 1358 O O . PRO B 1 37 ? -27.062 44.781 5.777 1 33.5 37 PRO B O 1
ATOM 1361 N N . ILE B 1 38 ? -27.016 44.438 3.73 1 35.97 38 ILE B N 1
ATOM 1362 C CA . ILE B 1 38 ? -26.781 43 3.801 1 35.97 38 ILE B CA 1
ATOM 1363 C C . ILE B 1 38 ? -25.5 42.719 4.594 1 35.97 38 ILE B C 1
ATOM 1365 O O . ILE B 1 38 ? -24.438 43.281 4.285 1 35.97 38 ILE B O 1
ATOM 1369 N N . ALA B 1 39 ? -25.672 42.5 5.867 1 32.53 39 ALA B N 1
ATOM 1370 C CA . ALA B 1 39 ? -24.578 42 6.68 1 32.53 39 ALA B CA 1
ATOM 1371 C C . ALA B 1 39 ? -23.594 41.188 5.836 1 32.53 39 ALA B C 1
ATOM 1373 O O . ALA B 1 39 ? -24 40.375 5.004 1 32.53 39 ALA B O 1
ATOM 1374 N N . GLU B 1 40 ? -22.578 41.781 5.277 1 34.28 40 GLU B N 1
ATOM 1375 C CA . GLU B 1 40 ? -21.422 41.031 4.77 1 34.28 40 GLU B CA 1
ATOM 1376 C C . GLU B 1 40 ? -21.156 39.781 5.598 1 34.28 40 GLU B C 1
ATOM 1378 O O . GLU B 1 40 ? -20.969 39.844 6.812 1 34.28 40 GLU B O 1
ATOM 1383 N N . GLN B 1 41 ? -21.969 38.719 5.508 1 35.88 41 GLN B N 1
ATOM 1384 C CA . GLN B 1 41 ? -21.5 37.438 6.012 1 35.88 41 GLN B CA 1
ATOM 1385 C C . GLN B 1 41 ? -19.984 37.375 5.98 1 35.88 41 GLN B C 1
ATOM 1387 O O . GLN B 1 41 ? -19.359 37.594 4.938 1 35.88 41 GLN B O 1
ATOM 1392 N N . SER B 1 42 ? -19.344 37.875 7.004 1 32.91 42 SER B N 1
ATOM 1393 C CA . SER B 1 42 ? -17.906 37.656 7.203 1 32.91 42 SER B CA 1
ATOM 1394 C C . SER B 1 42 ? -17.484 36.281 6.633 1 32.91 42 SER B C 1
ATOM 1396 O O . SER B 1 42 ? -17.953 35.25 7.09 1 32.91 42 SER B O 1
ATOM 1398 N N . GLU B 1 43 ? -17.484 36 5.375 1 37.22 43 GLU B N 1
ATOM 1399 C CA . GLU B 1 43 ? -16.672 34.875 4.879 1 37.22 43 GLU B CA 1
ATOM 1400 C C . GLU B 1 43 ? -15.5 34.594 5.82 1 37.22 43 GLU B C 1
ATOM 1402 O O . GLU B 1 43 ? -14.617 35.438 5.996 1 37.22 43 GLU B O 1
ATOM 1407 N N . ALA B 1 44 ? -15.719 34.219 7.039 1 39.28 44 ALA B N 1
ATOM 1408 C CA . ALA B 1 44 ? -14.641 33.594 7.793 1 39.28 44 ALA B CA 1
ATOM 1409 C C . ALA B 1 44 ? -13.562 33.031 6.859 1 39.28 44 ALA B C 1
ATOM 1411 O O . ALA B 1 44 ? -13.867 32.312 5.914 1 39.28 44 ALA B O 1
ATOM 1412 N N . ALA B 1 45 ? -12.57 33.688 6.469 1 43.41 45 ALA B N 1
ATOM 1413 C CA . ALA B 1 45 ? -11.312 33.312 5.812 1 43.41 45 ALA B CA 1
ATOM 1414 C C . ALA B 1 45 ? -10.867 31.922 6.203 1 43.41 45 ALA B C 1
ATOM 1416 O O . ALA B 1 45 ? -10.531 31.672 7.359 1 43.41 45 ALA B O 1
ATOM 1417 N N . GLN B 1 46 ? -11.516 30.859 5.938 1 46.75 46 GLN B N 1
ATOM 1418 C CA . GLN B 1 46 ? -10.914 29.531 6.086 1 46.75 46 GLN B CA 1
ATOM 1419 C C . GLN B 1 46 ? -9.406 29.594 5.84 1 46.75 46 GLN B C 1
ATOM 1421 O O . GLN B 1 46 ? -8.969 29.859 4.723 1 46.75 46 GLN B O 1
ATOM 1426 N N . SER B 1 47 ? -8.656 30.188 6.625 1 46.75 47 SER B N 1
ATOM 1427 C CA . SER B 1 47 ? -7.199 30.25 6.559 1 46.75 47 SER B CA 1
ATOM 1428 C C . SER B 1 47 ? -6.609 28.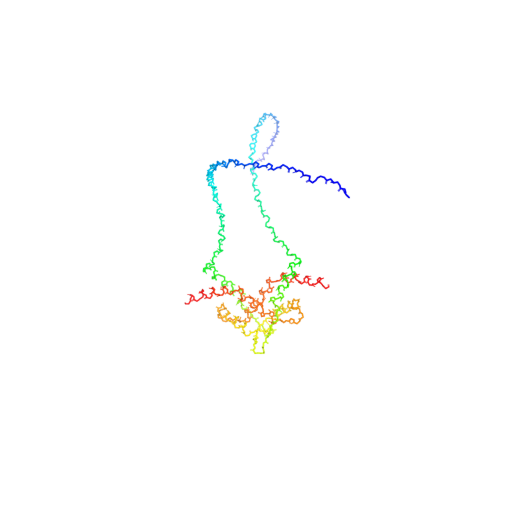969 6.008 1 46.75 47 SER B C 1
ATOM 1430 O O . SER B 1 47 ? -6.93 27.875 6.488 1 46.75 47 SER B O 1
ATOM 1432 N N . LYS B 1 48 ? -6.438 28.766 4.719 1 58.84 48 LYS B N 1
ATOM 1433 C CA . LYS B 1 48 ? -5.68 27.641 4.188 1 58.84 48 LYS B CA 1
ATOM 1434 C C . LYS B 1 48 ? -4.59 27.203 5.164 1 58.84 48 LYS B C 1
ATOM 1436 O O . LYS B 1 48 ? -3.855 28.031 5.699 1 58.84 48 LYS B O 1
ATOM 1441 N N . PRO B 1 49 ? -4.887 26.094 5.734 1 61.62 49 PRO B N 1
ATOM 1442 C CA . PRO B 1 49 ? -3.785 25.672 6.605 1 61.62 49 PRO B CA 1
ATOM 1443 C C . PRO B 1 49 ? -2.42 26.109 6.078 1 61.62 49 PRO B C 1
ATOM 1445 O O . PRO B 1 49 ? -2.211 26.156 4.863 1 61.62 49 PRO B O 1
ATOM 1448 N N . PRO B 1 50 ? -1.72 26.828 6.785 1 69.62 50 PRO B N 1
ATOM 1449 C CA . PRO B 1 50 ? -0.398 27.281 6.348 1 69.62 50 PRO B CA 1
ATOM 1450 C C . PRO B 1 50 ? 0.411 26.172 5.664 1 69.62 50 PRO B C 1
ATOM 1452 O O . PRO B 1 50 ? 0.268 25 6.004 1 69.62 50 PRO B O 1
ATOM 1455 N N . ARG B 1 51 ? 0.874 26.391 4.422 1 78.38 51 ARG B N 1
ATOM 1456 C CA . ARG B 1 51 ? 1.803 25.516 3.729 1 78.38 51 ARG B CA 1
ATOM 1457 C C . ARG B 1 51 ? 2.887 25 4.672 1 78.38 51 ARG B C 1
ATOM 1459 O O . ARG B 1 51 ? 3.395 25.75 5.508 1 78.38 51 ARG B O 1
ATOM 1466 N N . PRO B 1 52 ? 3.047 23.734 4.707 1 81.19 52 PRO B N 1
ATOM 1467 C CA . PRO B 1 52 ? 4.105 23.203 5.57 1 81.19 52 PRO B CA 1
ATOM 1468 C C . PRO B 1 52 ? 5.449 23.906 5.348 1 81.19 52 PRO B C 1
ATOM 1470 O O . PRO B 1 52 ? 5.812 24.203 4.207 1 81.19 52 PRO B O 1
ATOM 1473 N N . THR B 1 53 ? 6.039 24.312 6.426 1 87.5 53 THR B N 1
ATOM 1474 C CA . THR B 1 53 ? 7.375 24.891 6.395 1 87.5 53 THR B CA 1
ATOM 1475 C C . THR B 1 53 ? 8.406 23.859 5.957 1 87.5 53 THR B C 1
ATOM 1477 O O . THR B 1 53 ? 8.125 22.656 5.926 1 87.5 53 THR B O 1
ATOM 1480 N N . ALA B 1 54 ? 9.664 24.312 5.586 1 87 54 ALA B N 1
ATOM 1481 C CA . ALA B 1 54 ? 10.766 23.438 5.199 1 87 54 ALA B CA 1
ATOM 1482 C C . ALA B 1 54 ? 11.125 22.484 6.332 1 87 54 ALA B C 1
ATOM 1484 O O . ALA B 1 54 ? 11.422 21.297 6.09 1 87 54 ALA B O 1
ATOM 1485 N N . LYS B 1 55 ? 11.125 23.047 7.492 1 92.12 55 LYS B N 1
ATOM 1486 C CA . LYS B 1 55 ? 11.43 22.234 8.656 1 92.12 55 LYS B CA 1
ATOM 1487 C C . LYS B 1 55 ? 10.406 21.109 8.828 1 92.12 55 LYS B C 1
ATOM 1489 O O . LYS B 1 55 ? 10.773 19.969 9.109 1 92.12 55 LYS B O 1
ATOM 1494 N N . GLN B 1 56 ? 9.195 21.422 8.711 1 94.88 56 GLN B N 1
ATOM 1495 C CA . GLN B 1 56 ? 8.125 20.438 8.828 1 94.88 56 GLN B CA 1
ATOM 1496 C C . GLN B 1 56 ? 8.227 19.375 7.73 1 94.88 56 GLN B C 1
ATOM 1498 O O . GLN B 1 56 ? 8.07 18.188 7.996 1 94.88 56 GLN B O 1
ATOM 1503 N N . ARG B 1 57 ? 8.57 19.766 6.562 1 95.44 57 ARG B N 1
ATOM 1504 C CA . ARG B 1 57 ? 8.664 18.844 5.438 1 95.44 57 ARG B CA 1
ATOM 1505 C C . ARG B 1 57 ? 9.82 17.859 5.629 1 95.44 57 ARG B C 1
ATOM 1507 O O . ARG B 1 57 ? 9.719 16.688 5.262 1 95.44 57 ARG B O 1
ATOM 1514 N N . LYS B 1 58 ? 10.844 18.406 6.199 1 94.75 58 LYS B N 1
ATOM 1515 C CA . LYS B 1 58 ? 11.992 17.547 6.48 1 94.75 58 LYS B CA 1
ATOM 1516 C C . LYS B 1 58 ? 11.648 16.484 7.527 1 94.75 58 LYS B C 1
ATOM 1518 O O . LYS B 1 58 ? 12.055 15.328 7.402 1 94.75 58 LYS B O 1
ATOM 1523 N N . SER B 1 59 ? 10.953 16.938 8.508 1 96.69 59 SER B N 1
ATOM 1524 C CA . SER B 1 59 ? 10.531 16 9.555 1 96.69 59 SER B CA 1
ATOM 1525 C C . SER B 1 59 ? 9.594 14.938 9 1 96.69 59 SER B C 1
ATOM 1527 O O . SER B 1 59 ? 9.695 13.758 9.367 1 96.69 59 SER B O 1
ATOM 1529 N N . GLU B 1 60 ? 8.695 15.273 8.156 1 97.25 60 GLU B N 1
ATOM 1530 C CA . GLU B 1 60 ? 7.762 14.34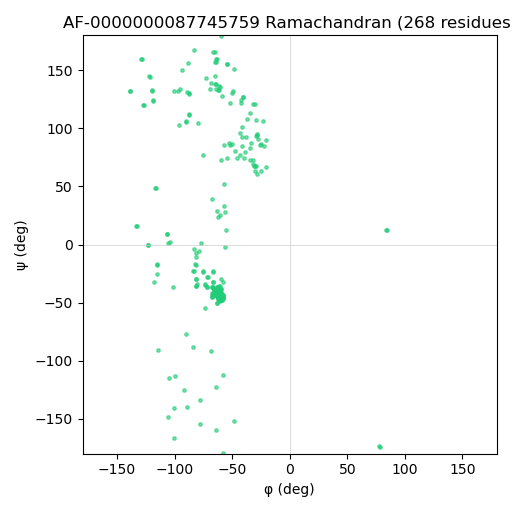4 7.535 1 97.25 60 GLU B CA 1
ATOM 1531 C C . GLU B 1 60 ? 8.492 13.336 6.652 1 97.25 60 GLU B C 1
ATOM 1533 O O . GLU B 1 60 ? 8.125 12.164 6.605 1 97.25 60 GLU B O 1
ATOM 1538 N N . LEU B 1 61 ? 9.508 13.812 5.941 1 97.12 61 LEU B N 1
ATOM 1539 C CA . LEU B 1 61 ? 10.312 12.906 5.125 1 97.12 61 LEU B CA 1
ATOM 1540 C C . LEU B 1 61 ? 11.023 11.875 5.992 1 97.12 61 LEU B C 1
ATOM 1542 O O . LEU B 1 61 ? 11.031 10.68 5.664 1 97.12 61 LEU B O 1
ATOM 1546 N N . GLU B 1 62 ? 11.586 12.367 7.074 1 96.81 62 GLU B N 1
ATOM 1547 C CA . GLU B 1 62 ? 12.266 11.445 7.973 1 96.81 62 GLU B CA 1
ATOM 1548 C C . GLU B 1 62 ? 11.297 10.422 8.555 1 96.81 62 GLU B C 1
ATOM 1550 O O . GLU B 1 62 ? 11.641 9.242 8.695 1 96.81 62 GLU B O 1
ATOM 1555 N N . ASP B 1 63 ? 10.094 10.883 8.914 1 97.88 63 ASP B N 1
ATOM 1556 C CA . ASP B 1 63 ? 9.055 9.969 9.391 1 97.88 63 ASP B CA 1
ATOM 1557 C C . ASP B 1 63 ? 8.695 8.945 8.32 1 97.88 63 ASP B C 1
ATOM 1559 O O . ASP B 1 63 ? 8.523 7.762 8.625 1 97.88 63 ASP B O 1
ATOM 1563 N N . TYR B 1 64 ? 8.633 9.344 7.098 1 98.25 64 TYR B N 1
ATOM 1564 C CA . TYR B 1 64 ? 8.297 8.469 5.98 1 98.25 64 TYR B CA 1
ATOM 1565 C C . TYR B 1 64 ? 9.391 7.426 5.766 1 98.25 64 TYR B C 1
ATOM 1567 O O . TYR B 1 64 ? 9.094 6.238 5.586 1 98.25 64 TYR B O 1
ATOM 1575 N N . ARG B 1 65 ? 10.578 7.844 5.84 1 97.94 65 ARG B N 1
ATOM 1576 C CA . ARG B 1 65 ? 11.711 6.938 5.684 1 97.94 65 ARG B CA 1
ATOM 1577 C C . ARG B 1 65 ? 11.711 5.863 6.766 1 97.94 65 ARG B C 1
ATOM 1579 O O . ARG B 1 65 ? 11.898 4.684 6.477 1 97.94 65 ARG B O 1
ATOM 1586 N N . THR B 1 66 ? 11.422 6.277 8 1 97.31 66 THR B N 1
ATOM 1587 C CA . THR B 1 66 ? 11.398 5.348 9.125 1 97.31 66 THR B CA 1
ATOM 1588 C C . THR B 1 66 ? 10.258 4.344 8.969 1 97.31 66 THR B C 1
ATOM 1590 O O . THR B 1 66 ? 10.414 3.162 9.281 1 97.31 66 THR B O 1
ATOM 1593 N N . ALA B 1 67 ? 9.195 4.766 8.383 1 97.88 67 ALA B N 1
ATOM 1594 C CA . ALA B 1 67 ? 7.996 3.932 8.273 1 97.88 67 ALA B CA 1
ATOM 1595 C C . ALA B 1 67 ? 8.117 2.947 7.117 1 97.88 67 ALA B C 1
ATOM 1597 O O . ALA B 1 67 ? 7.648 1.811 7.207 1 97.88 67 ALA B O 1
ATOM 1598 N N . PHE B 1 68 ? 8.867 3.355 6.09 1 98.5 68 PHE B N 1
ATOM 1599 C CA . PHE B 1 68 ? 8.68 2.582 4.867 1 98.5 68 PHE B CA 1
ATOM 1600 C C . PHE B 1 68 ? 10 1.995 4.387 1 98.5 68 PHE B C 1
ATOM 1602 O O . PHE B 1 68 ? 10.023 1.186 3.457 1 98.5 68 PHE B O 1
ATOM 1609 N N . PHE B 1 69 ? 11.125 2.264 5.121 1 98.06 69 PHE B N 1
ATOM 1610 C CA . PHE B 1 69 ? 12.383 1.761 4.59 1 98.06 69 PHE B CA 1
ATOM 1611 C C . PHE B 1 69 ? 13.195 1.072 5.684 1 98.06 69 PHE B C 1
ATOM 1613 O O . PHE B 1 69 ? 14.398 0.872 5.539 1 98.06 69 PHE B O 1
ATOM 1620 N N . ALA B 1 70 ? 12.523 0.771 6.738 1 96.44 70 ALA B N 1
ATOM 1621 C CA . ALA B 1 70 ? 13.188 -0.082 7.723 1 96.44 70 ALA B CA 1
ATOM 1622 C C . ALA B 1 70 ? 13.539 -1.439 7.121 1 96.44 70 ALA B C 1
ATOM 1624 O O . ALA B 1 70 ? 12.734 -2.037 6.406 1 96.44 70 ALA B O 1
ATOM 1625 N N . PRO B 1 71 ? 14.711 -1.904 7.402 1 95.75 71 PRO B N 1
ATOM 1626 C CA . PRO B 1 71 ? 15.117 -3.176 6.801 1 95.75 71 PRO B CA 1
ATOM 1627 C C . PRO B 1 71 ? 14.266 -4.352 7.273 1 95.75 71 PRO B C 1
ATOM 1629 O O . PRO B 1 71 ? 13.883 -4.41 8.445 1 95.75 71 PRO B O 1
ATOM 1632 N N . ILE B 1 72 ? 13.938 -5.191 6.332 1 95.75 72 ILE B N 1
ATOM 1633 C CA . ILE B 1 72 ? 13.266 -6.461 6.594 1 95.75 72 ILE B CA 1
ATOM 1634 C C . ILE B 1 72 ? 14.141 -7.617 6.117 1 95.75 72 ILE B C 1
ATOM 1636 O O . ILE B 1 72 ? 14.57 -7.641 4.961 1 95.75 72 ILE B O 1
ATOM 1640 N N . LYS B 1 73 ? 14.43 -8.477 6.965 1 93.56 73 LYS B N 1
ATOM 1641 C CA . LYS B 1 73 ? 15.172 -9.672 6.562 1 93.56 73 LYS B CA 1
ATOM 1642 C C . LYS B 1 73 ? 14.227 -10.789 6.141 1 93.56 73 LYS B C 1
ATOM 1644 O O . LYS B 1 73 ? 13.539 -11.375 6.98 1 93.56 73 LYS B O 1
ATOM 1649 N N . LEU B 1 74 ? 14.203 -10.953 4.902 1 93.5 74 LEU B N 1
ATOM 1650 C CA . LEU B 1 74 ? 13.406 -12.062 4.383 1 93.5 74 LEU B CA 1
ATOM 1651 C C . LEU B 1 74 ? 14.227 -13.352 4.344 1 93.5 74 LEU B C 1
ATOM 1653 O O . LEU B 1 74 ? 15.164 -13.469 3.553 1 93.5 74 LEU B O 1
ATOM 1657 N N . GLY B 1 75 ? 13.852 -14.258 5.188 1 90.5 75 GLY B N 1
ATOM 1658 C CA . GLY B 1 75 ? 14.523 -15.547 5.148 1 90.5 75 GLY B CA 1
ATOM 1659 C C . GLY B 1 75 ? 14.32 -16.281 3.842 1 90.5 75 GLY B C 1
ATOM 1660 O O . GLY B 1 75 ? 13.328 -16.062 3.143 1 90.5 75 GLY B O 1
ATOM 1661 N N . LYS B 1 76 ? 15.25 -17.219 3.625 1 91.38 76 LYS B N 1
ATOM 1662 C CA . LYS B 1 76 ? 15.195 -17.984 2.389 1 91.38 76 LYS B CA 1
ATOM 1663 C C . LYS B 1 76 ? 13.875 -18.75 2.273 1 91.38 76 LYS B C 1
ATOM 1665 O O . LYS B 1 76 ? 13.289 -18.828 1.189 1 91.38 76 LYS B O 1
ATOM 1670 N N . ASP B 1 77 ? 13.344 -19.094 3.43 1 93.5 77 ASP B N 1
ATOM 1671 C CA . ASP B 1 77 ? 12.125 -19.906 3.424 1 93.5 77 ASP B CA 1
ATOM 1672 C C . ASP B 1 77 ? 10.914 -19.062 3.797 1 93.5 77 ASP B C 1
ATOM 1674 O O . ASP B 1 77 ? 9.805 -19.578 3.934 1 93.5 77 ASP B O 1
ATOM 1678 N N . ASN B 1 78 ? 11.156 -17.891 4 1 94.69 78 ASN B N 1
ATOM 1679 C CA . ASN B 1 78 ? 10.086 -16.984 4.402 1 94.69 78 ASN B CA 1
ATOM 1680 C C . ASN B 1 78 ? 9.852 -15.898 3.359 1 94.69 78 ASN B C 1
ATOM 1682 O O . ASN B 1 78 ? 9.828 -14.711 3.686 1 94.69 78 ASN B O 1
ATOM 1686 N N . LYS B 1 79 ? 9.742 -16.266 2.139 1 96.06 79 LYS B N 1
ATOM 1687 C CA . LYS B 1 79 ? 9.531 -15.32 1.043 1 96.06 79 LYS B CA 1
ATOM 1688 C C . LYS B 1 79 ? 8.508 -15.859 0.047 1 96.06 79 LYS B C 1
ATOM 1690 O O . LYS B 1 79 ? 8.531 -17.047 -0.302 1 96.06 79 LYS B O 1
ATOM 1695 N N . HIS B 1 80 ? 7.574 -15.094 -0.337 1 97.69 80 HIS B N 1
ATOM 1696 C CA . HIS B 1 80 ? 6.574 -15.375 -1.363 1 97.69 80 HIS B CA 1
ATOM 1697 C C . HIS B 1 80 ? 6.66 -14.359 -2.502 1 97.69 80 HIS B C 1
ATOM 1699 O O . HIS B 1 80 ? 6.762 -13.156 -2.262 1 97.69 80 HIS B O 1
ATOM 1705 N N . GLN B 1 81 ? 6.652 -14.852 -3.781 1 97.38 81 GLN B N 1
ATOM 1706 C CA . GLN B 1 81 ? 6.734 -13.969 -4.938 1 97.38 81 GLN B CA 1
ATOM 1707 C C . GLN B 1 81 ? 5.348 -13.5 -5.371 1 97.38 81 GLN B C 1
ATOM 1709 O O . GLN B 1 81 ? 4.422 -14.305 -5.492 1 97.38 81 GLN B O 1
ATOM 1714 N N . VAL B 1 82 ? 5.215 -12.203 -5.547 1 98.25 82 VAL B N 1
ATOM 1715 C CA . VAL B 1 82 ? 3.998 -11.625 -6.105 1 98.25 82 VAL B CA 1
ATOM 1716 C C . VAL B 1 82 ? 4.336 -10.828 -7.367 1 98.25 82 VAL B C 1
ATOM 1718 O O . VAL B 1 82 ? 5.355 -10.141 -7.418 1 98.25 82 VAL B O 1
ATOM 1721 N N . ALA B 1 83 ? 3.41 -10.867 -8.352 1 98.06 83 ALA B N 1
ATOM 1722 C CA . ALA B 1 83 ? 3.635 -10.188 -9.625 1 98.06 83 ALA B CA 1
ATOM 1723 C C . ALA B 1 83 ? 2.965 -8.82 -9.641 1 98.06 83 ALA B C 1
ATOM 1725 O O . ALA B 1 83 ? 1.804 -8.68 -9.242 1 98.06 83 ALA B O 1
ATOM 1726 N N . ILE B 1 84 ? 3.773 -7.855 -10.078 1 98.62 84 ILE B N 1
ATOM 1727 C CA . ILE B 1 84 ? 3.217 -6.539 -10.359 1 98.62 84 ILE B CA 1
ATOM 1728 C C . ILE B 1 84 ? 3.625 -6.09 -11.758 1 98.62 84 ILE B C 1
ATOM 1730 O O . ILE B 1 84 ? 4.539 -6.66 -12.359 1 98.62 84 ILE B O 1
ATOM 1734 N N . SER B 1 85 ? 2.893 -5.152 -12.289 1 98.56 85 SER B N 1
ATOM 1735 C CA . SER B 1 85 ? 3.232 -4.672 -13.625 1 98.56 85 SER B CA 1
ATOM 1736 C C . SER B 1 85 ? 4.594 -3.984 -13.633 1 98.56 85 SER B C 1
ATOM 1738 O O . SER B 1 85 ? 5.031 -3.447 -12.617 1 98.56 85 SER B O 1
ATOM 1740 N N . ASN B 1 86 ? 5.238 -3.934 -14.844 1 98.31 86 ASN B N 1
ATOM 1741 C CA . ASN B 1 86 ? 6.5 -3.217 -15.008 1 98.31 86 ASN B CA 1
ATOM 1742 C C . ASN B 1 86 ? 6.348 -1.731 -14.695 1 98.31 86 ASN B C 1
ATOM 1744 O O . ASN B 1 86 ? 7.242 -1.121 -14.109 1 98.31 86 ASN B O 1
ATOM 1748 N N . GLU B 1 87 ? 5.215 -1.265 -15.062 1 98.12 87 GLU B N 1
ATOM 1749 C CA . GLU B 1 87 ? 4.949 0.147 -14.797 1 98.12 87 GLU B CA 1
ATOM 1750 C C . GLU B 1 87 ? 4.93 0.433 -13.297 1 98.12 87 GLU B C 1
ATOM 1752 O O . GLU B 1 87 ? 5.59 1.362 -12.828 1 98.12 87 GLU B O 1
ATOM 1757 N N . THR B 1 88 ? 4.164 -0.368 -12.57 1 98.62 88 THR B N 1
ATOM 1758 C CA . THR B 1 88 ? 4.086 -0.191 -11.125 1 98.62 88 THR B CA 1
ATOM 1759 C C . THR B 1 88 ? 5.449 -0.415 -10.477 1 98.62 88 THR B C 1
ATOM 1761 O O . THR B 1 88 ? 5.852 0.338 -9.586 1 98.62 88 THR B O 1
ATOM 1764 N N . PHE B 1 89 ? 6.199 -1.354 -10.945 1 98.69 89 PHE B N 1
ATOM 1765 C CA . PHE B 1 89 ? 7.535 -1.611 -10.422 1 98.69 89 PHE B CA 1
ATOM 1766 C C . PHE B 1 89 ? 8.438 -0.402 -10.633 1 98.69 89 PHE B C 1
ATOM 1768 O O . PHE B 1 89 ? 9.156 0.011 -9.719 1 98.69 89 PHE B O 1
ATOM 1775 N N . ASP B 1 90 ? 8.391 0.149 -11.766 1 98.5 90 ASP B N 1
ATOM 1776 C CA . ASP B 1 90 ? 9.219 1.312 -12.07 1 98.5 90 ASP B CA 1
ATOM 1777 C C . ASP B 1 90 ? 8.906 2.471 -11.133 1 98.5 90 ASP B C 1
ATOM 1779 O O . ASP B 1 90 ? 9.82 3.16 -10.664 1 98.5 90 ASP B O 1
ATOM 1783 N N . ARG B 1 91 ? 7.629 2.605 -10.828 1 98.56 91 ARG B N 1
ATOM 1784 C CA . ARG B 1 91 ? 7.211 3.676 -9.93 1 98.56 91 ARG B CA 1
ATOM 1785 C C . ARG B 1 91 ? 7.73 3.438 -8.516 1 98.56 91 ARG B C 1
ATOM 1787 O O . ARG B 1 91 ? 8.266 4.352 -7.879 1 98.56 91 ARG B O 1
ATOM 1794 N N . VAL B 1 92 ? 7.605 2.234 -8.047 1 98.5 92 VAL B N 1
ATOM 1795 C CA . VAL B 1 92 ? 8.016 1.927 -6.676 1 98.5 92 VAL B CA 1
ATOM 1796 C C . VAL B 1 92 ? 9.539 1.938 -6.582 1 98.5 92 VAL B C 1
ATOM 1798 O O . VAL B 1 92 ? 10.109 2.42 -5.598 1 98.5 92 VAL B O 1
ATOM 1801 N N . GLU B 1 93 ? 10.203 1.471 -7.633 1 98.56 93 GLU B N 1
ATOM 1802 C CA . GLU B 1 93 ? 11.664 1.459 -7.641 1 98.56 93 GLU B CA 1
ATOM 1803 C C . GLU B 1 93 ? 12.227 2.877 -7.641 1 98.56 93 GLU B C 1
ATOM 1805 O O . GLU B 1 93 ? 13.172 3.174 -6.918 1 98.56 93 GLU B O 1
ATOM 1810 N N . ARG B 1 94 ? 11.664 3.723 -8.422 1 97.88 94 ARG B N 1
ATOM 1811 C CA . ARG B 1 94 ? 12.094 5.117 -8.477 1 97.88 94 ARG B CA 1
ATOM 1812 C C . ARG B 1 94 ? 11.922 5.801 -7.129 1 97.88 94 ARG B C 1
ATOM 1814 O O . ARG B 1 94 ? 12.828 6.488 -6.652 1 97.88 94 ARG B O 1
ATOM 1821 N N . THR B 1 95 ? 10.781 5.594 -6.566 1 98.56 95 THR B N 1
ATOM 1822 C CA . THR B 1 95 ? 10.5 6.184 -5.262 1 98.56 95 THR B CA 1
ATOM 1823 C C . THR B 1 95 ? 11.492 5.672 -4.219 1 98.56 95 THR B C 1
ATOM 1825 O O . THR B 1 95 ? 12.055 6.457 -3.457 1 98.56 95 THR B O 1
ATOM 1828 N N . ALA B 1 96 ? 11.75 4.398 -4.238 1 98.38 96 ALA B N 1
ATOM 1829 C CA . ALA B 1 96 ? 12.664 3.793 -3.271 1 98.38 96 ALA B CA 1
ATOM 1830 C C . ALA B 1 96 ? 14.094 4.277 -3.488 1 98.38 96 ALA B C 1
ATOM 1832 O O . ALA B 1 96 ? 14.828 4.5 -2.525 1 98.38 96 ALA B O 1
ATOM 1833 N N . ARG B 1 97 ? 14.445 4.449 -4.668 1 97 97 ARG B N 1
ATOM 1834 C CA . ARG B 1 97 ? 15.789 4.918 -5.008 1 97 97 ARG B CA 1
ATOM 1835 C C . ARG B 1 97 ? 16.031 6.32 -4.465 1 97 97 ARG B C 1
ATOM 1837 O O . ARG B 1 97 ? 17.109 6.613 -3.939 1 97 97 ARG B O 1
ATOM 1844 N N . PHE B 1 98 ? 15.023 7.105 -4.5 1 96.56 98 PHE B N 1
ATOM 1845 C CA . PHE B 1 98 ? 15.172 8.492 -4.086 1 96.56 98 PHE B CA 1
ATOM 1846 C C . PHE B 1 98 ? 15.102 8.609 -2.566 1 96.56 98 PHE B C 1
ATOM 1848 O O . PHE B 1 98 ? 15.82 9.414 -1.968 1 96.56 98 PHE B O 1
ATOM 1855 N N . PHE B 1 99 ? 14.32 7.84 -1.971 1 97.5 99 PHE B N 1
ATOM 1856 C CA . PHE B 1 99 ? 14.008 8.148 -0.583 1 97.5 99 PHE B CA 1
ATOM 1857 C C . PHE B 1 99 ? 14.531 7.066 0.351 1 97.5 99 PHE B C 1
ATOM 1859 O O . PHE B 1 99 ? 14.609 7.273 1.563 1 97.5 99 PHE B O 1
ATOM 1866 N N . GLY B 1 100 ? 14.859 5.914 -0.193 1 96.69 100 GLY B N 1
ATOM 1867 C CA . GLY B 1 100 ? 15.25 4.785 0.641 1 96.69 100 GLY B CA 1
ATOM 1868 C C . GLY B 1 100 ? 16.703 4.836 1.074 1 96.69 100 GLY B C 1
ATOM 1869 O O . GLY B 1 100 ? 17.094 4.141 2.008 1 96.69 100 GLY B O 1
ATOM 1870 N N . GLY B 1 101 ? 17.453 5.656 0.381 1 93.62 101 GLY B N 1
ATOM 1871 C CA . GLY B 1 101 ? 18.875 5.715 0.686 1 93.62 101 GLY B CA 1
ATOM 1872 C C . GLY B 1 101 ? 19.656 4.547 0.116 1 93.62 101 GLY B C 1
ATOM 1873 O O . GLY B 1 101 ? 19.109 3.727 -0.623 1 93.62 101 GLY B O 1
ATOM 1874 N N . PRO B 1 102 ? 20.969 4.516 0.521 1 93.31 102 PRO B N 1
ATOM 1875 C CA . PRO B 1 102 ? 21.812 3.41 0.044 1 93.31 102 PRO B CA 1
ATOM 1876 C C . PRO B 1 102 ? 21.328 2.051 0.552 1 93.31 102 PRO B C 1
ATOM 1878 O O . PRO B 1 102 ? 21.016 1.906 1.735 1 93.31 102 PRO B O 1
ATOM 1881 N N . GLY B 1 103 ? 21.266 1.111 -0.355 1 94.25 103 GLY B N 1
ATOM 1882 C CA . GLY B 1 103 ? 20.891 -0.242 0.028 1 94.25 103 GLY B CA 1
ATOM 1883 C C . GLY B 1 103 ? 19.391 -0.453 0.108 1 94.25 103 GLY B C 1
ATOM 1884 O O . GLY B 1 103 ? 18.938 -1.418 0.718 1 94.25 103 GLY B O 1
ATOM 1885 N N . TYR B 1 104 ? 18.734 0.475 -0.398 1 95.44 104 TYR B N 1
ATOM 1886 C CA . TYR B 1 104 ? 17.281 0.321 -0.378 1 95.44 104 TYR B CA 1
ATOM 1887 C C . TYR B 1 104 ? 16.875 -1.001 -1.011 1 95.44 104 TYR B C 1
ATOM 1889 O O . TYR B 1 104 ? 17.594 -1.549 -1.85 1 95.44 104 TYR B O 1
ATOM 1897 N N . SER B 1 105 ? 15.664 -1.48 -0.583 1 97 105 SER B N 1
ATOM 1898 C CA . SER B 1 105 ? 15.047 -2.688 -1.12 1 97 105 SER B CA 1
ATOM 1899 C C . SER B 1 105 ? 13.617 -2.418 -1.581 1 97 105 SER B C 1
ATOM 1901 O O . SER B 1 105 ? 12.766 -2.02 -0.782 1 97 105 SER B O 1
ATOM 1903 N N . VAL B 1 106 ? 13.453 -2.66 -2.859 1 97.94 106 VAL B N 1
ATOM 1904 C CA . VAL B 1 106 ? 12.117 -2.469 -3.41 1 97.94 106 VAL B CA 1
ATOM 1905 C C . VAL B 1 106 ? 11.133 -3.408 -2.719 1 97.94 106 VAL B C 1
ATOM 1907 O O . VAL B 1 106 ? 10.023 -3.002 -2.361 1 97.94 106 VAL B O 1
ATOM 1910 N N . SER B 1 107 ? 11.516 -4.594 -2.48 1 98.25 107 SER B N 1
ATOM 1911 C CA . SER B 1 107 ? 10.656 -5.59 -1.843 1 98.25 107 SER B CA 1
ATOM 1912 C C . SER B 1 107 ? 10.289 -5.176 -0.42 1 98.25 107 SER B C 1
ATOM 1914 O O . SER B 1 107 ? 9.141 -5.312 -0.005 1 98.25 107 SER B O 1
ATOM 1916 N N . ASN B 1 108 ? 11.305 -4.652 0.28 1 98.31 108 ASN B N 1
ATOM 1917 C CA . ASN B 1 108 ? 11.023 -4.156 1.622 1 98.31 108 ASN B CA 1
ATOM 1918 C C . ASN B 1 108 ? 10.055 -2.977 1.592 1 98.31 108 ASN B C 1
ATOM 1920 O O . ASN B 1 108 ? 9.125 -2.904 2.402 1 98.31 108 ASN B O 1
ATOM 1924 N N . PHE B 1 109 ? 10.227 -2.117 0.663 1 98.81 109 PHE B N 1
ATOM 1925 C CA . PHE B 1 109 ? 9.336 -0.969 0.504 1 98.81 109 PHE B CA 1
ATOM 1926 C C . PHE B 1 109 ? 7.91 -1.423 0.224 1 98.81 109 PHE B C 1
ATOM 1928 O O . PHE B 1 109 ? 6.973 -0.996 0.903 1 98.81 109 PHE B O 1
ATOM 1935 N N . VAL B 1 110 ? 7.723 -2.355 -0.627 1 98.88 110 VAL B N 1
ATOM 1936 C CA . VAL B 1 110 ? 6.418 -2.896 -0.995 1 98.88 110 VAL B CA 1
ATOM 1937 C C . VAL B 1 110 ? 5.781 -3.576 0.215 1 98.88 110 VAL B C 1
ATOM 1939 O O . VAL B 1 110 ? 4.59 -3.389 0.485 1 98.88 110 VAL B O 1
ATOM 1942 N N . GLU B 1 111 ? 6.59 -4.301 0.926 1 98.69 111 GLU B N 1
ATOM 1943 C CA . GLU B 1 111 ? 6.094 -4.992 2.113 1 98.69 111 GLU B CA 1
ATOM 1944 C C . GLU B 1 111 ? 5.539 -4.004 3.135 1 98.69 111 GLU B C 1
ATOM 1946 O O . GLU B 1 111 ? 4.457 -4.215 3.684 1 98.69 111 GLU B O 1
ATOM 1951 N N . HIS B 1 112 ? 6.242 -2.943 3.35 1 98.81 112 HIS B N 1
ATOM 1952 C CA . HIS B 1 112 ? 5.777 -1.914 4.273 1 98.81 112 HIS B CA 1
ATOM 1953 C C . HIS B 1 112 ? 4.496 -1.262 3.771 1 98.81 112 HIS B C 1
ATOM 1955 O O . HIS B 1 112 ? 3.59 -0.977 4.559 1 98.81 112 HIS B O 1
ATOM 1961 N N . ILE B 1 113 ? 4.398 -0.993 2.494 1 98.94 113 ILE B N 1
ATOM 1962 C CA . ILE B 1 113 ? 3.215 -0.388 1.896 1 98.94 113 ILE B CA 1
ATOM 1963 C C . ILE B 1 113 ? 2.004 -1.289 2.123 1 98.94 113 ILE B C 1
ATOM 1965 O O . ILE B 1 113 ? 0.945 -0.821 2.547 1 98.94 113 ILE B O 1
ATOM 1969 N N . ILE B 1 114 ? 2.184 -2.568 1.877 1 98.94 114 ILE B N 1
ATOM 1970 C CA . ILE B 1 114 ? 1.1 -3.529 2.049 1 98.94 114 ILE B CA 1
ATOM 1971 C C . ILE B 1 114 ? 0.641 -3.535 3.506 1 98.94 114 ILE B C 1
ATOM 1973 O O . ILE B 1 114 ? -0.553 -3.414 3.787 1 98.94 114 ILE B O 1
ATOM 1977 N N . ASN B 1 115 ? 1.571 -3.604 4.395 1 98.81 115 ASN B N 1
ATOM 1978 C CA . ASN B 1 115 ? 1.241 -3.695 5.812 1 98.81 115 ASN B CA 1
ATOM 1979 C C . ASN B 1 115 ? 0.563 -2.424 6.316 1 98.81 115 ASN B C 1
ATOM 1981 O O . ASN B 1 115 ? -0.37 -2.488 7.117 1 98.81 115 ASN B O 1
ATOM 1985 N N . GLU B 1 116 ? 1.05 -1.32 5.824 1 98.69 116 GLU B N 1
ATOM 1986 C CA . GLU B 1 116 ? 0.405 -0.065 6.195 1 98.69 116 GLU B CA 1
ATOM 1987 C C . GLU B 1 116 ? -1.05 -0.033 5.734 1 98.69 116 GLU B C 1
ATOM 1989 O O . GLU B 1 116 ? -1.936 0.38 6.488 1 98.69 116 GLU B O 1
ATOM 1994 N N . HIS B 1 117 ? -1.271 -0.422 4.547 1 98.81 117 HIS B N 1
ATOM 1995 C CA . HIS B 1 117 ? -2.627 -0.443 4.004 1 98.81 117 HIS B CA 1
ATOM 1996 C C . HIS B 1 117 ? -3.531 -1.356 4.824 1 98.81 117 HIS B C 1
ATOM 1998 O O . HIS B 1 117 ? -4.637 -0.963 5.203 1 98.81 117 HIS B O 1
ATOM 2004 N N . LEU B 1 118 ? -3.066 -2.559 5.113 1 98.75 118 LEU B N 1
ATOM 2005 C CA . LEU B 1 118 ? -3.859 -3.529 5.859 1 98.75 118 LEU B CA 1
ATOM 2006 C C . LEU B 1 118 ? -4.129 -3.035 7.277 1 98.75 118 LEU B C 1
ATOM 2008 O O . LEU B 1 118 ? -5.258 -3.125 7.766 1 98.75 118 LEU B O 1
ATOM 2012 N N . ASP B 1 119 ? -3.107 -2.482 7.848 1 98.62 119 ASP B N 1
ATOM 2013 C CA . ASP B 1 119 ? -3.258 -1.97 9.203 1 98.62 119 ASP B CA 1
ATOM 2014 C C . ASP B 1 119 ? -4.238 -0.801 9.242 1 98.62 119 ASP B C 1
ATOM 2016 O O . ASP B 1 119 ? -5.074 -0.717 10.148 1 98.62 119 ASP B O 1
ATOM 2020 N N . ASN B 1 120 ? -4.184 0.071 8.312 1 98.06 120 ASN B N 1
ATOM 2021 C CA . ASN B 1 120 ? -5.051 1.244 8.273 1 98.06 120 ASN B CA 1
ATOM 2022 C C . ASN B 1 120 ? -6.508 0.857 8.047 1 98.06 120 ASN B C 1
ATOM 2024 O O . ASN B 1 120 ? -7.422 1.586 8.438 1 98.06 120 ASN B O 1
ATOM 2028 N N . ASN B 1 121 ? -6.734 -0.342 7.445 1 98.25 121 ASN B N 1
ATOM 2029 C CA . ASN B 1 121 ? -8.094 -0.759 7.121 1 98.25 121 ASN B CA 1
ATOM 2030 C C . ASN 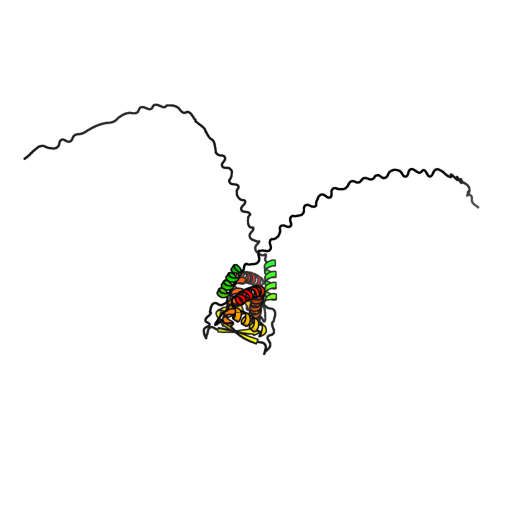B 1 121 ? -8.586 -1.86 8.055 1 98.25 121 ASN B C 1
ATOM 2032 O O . ASN B 1 121 ? -9.688 -2.385 7.883 1 98.25 121 ASN B O 1
ATOM 2036 N N . ALA B 1 122 ? -7.863 -2.15 9.078 1 98 122 ALA B N 1
ATOM 2037 C CA . ALA B 1 122 ? -8.141 -3.303 9.938 1 98 122 ALA B CA 1
ATOM 2038 C C . ALA B 1 122 ? -9.547 -3.221 10.531 1 98 122 ALA B C 1
ATOM 2040 O O . ALA B 1 122 ? -10.297 -4.195 10.5 1 98 122 ALA B O 1
ATOM 2041 N N . ALA B 1 123 ? -9.93 -2.035 11 1 96.38 123 ALA B N 1
ATOM 2042 C CA . ALA B 1 123 ? -11.25 -1.858 11.594 1 96.38 123 ALA B CA 1
ATOM 2043 C C . ALA B 1 123 ? -12.344 -2.012 10.539 1 96.38 123 ALA B C 1
ATOM 2045 O O . ALA B 1 123 ? -13.398 -2.6 10.812 1 96.38 123 ALA B O 1
ATOM 2046 N N . ASN B 1 124 ? -12.062 -1.413 9.43 1 97.44 124 ASN B N 1
ATOM 2047 C CA . ASN B 1 124 ? -13.008 -1.576 8.328 1 97.44 124 ASN B CA 1
ATOM 2048 C C . ASN B 1 124 ? -13.203 -3.047 7.973 1 97.44 124 ASN B C 1
ATOM 2050 O O . ASN B 1 124 ? -14.344 -3.504 7.812 1 97.44 124 ASN B O 1
ATOM 2054 N N . TYR B 1 125 ? -12.133 -3.795 7.852 1 97.88 125 TYR B N 1
ATOM 2055 C CA . TYR B 1 125 ? -12.203 -5.207 7.5 1 97.88 125 TYR B CA 1
ATOM 2056 C C . TYR B 1 125 ? -13.055 -5.977 8.5 1 97.88 125 TYR B C 1
ATOM 2058 O O . TYR B 1 125 ? -13.867 -6.82 8.109 1 97.88 125 TYR B O 1
ATOM 2066 N N . GLU B 1 126 ? -12.82 -5.68 9.703 1 96.12 126 GLU B N 1
ATOM 2067 C CA . GLU B 1 126 ? -13.617 -6.336 10.734 1 96.12 126 GLU B CA 1
ATOM 2068 C C . GLU B 1 126 ? -15.102 -6.043 10.562 1 96.12 126 GLU B C 1
ATOM 2070 O O . GLU B 1 126 ? -15.93 -6.953 10.625 1 96.12 126 GLU B O 1
ATOM 2075 N N . GLY B 1 127 ? -15.438 -4.805 10.375 1 95 127 GLY B N 1
ATOM 2076 C CA . GLY B 1 127 ? -16.828 -4.418 10.156 1 95 127 GLY B CA 1
ATOM 2077 C C . GLY B 1 127 ? -17.422 -5.02 8.906 1 95 127 GLY B C 1
ATOM 2078 O O . GLY B 1 127 ? -18.562 -5.504 8.922 1 95 127 GLY B O 1
ATOM 2079 N N . TRP B 1 128 ? -16.688 -4.953 7.84 1 96.88 128 TRP B N 1
ATOM 2080 C CA . TRP B 1 128 ? -17.156 -5.496 6.57 1 96.88 128 TRP B CA 1
ATOM 2081 C C . TRP B 1 128 ? -17.359 -7.004 6.66 1 96.88 128 TRP B C 1
ATOM 2083 O O . TRP B 1 128 ? -18.328 -7.547 6.113 1 96.88 128 TRP B O 1
ATOM 2093 N N . PHE B 1 129 ? -16.422 -7.68 7.301 1 94.81 129 PHE B N 1
ATOM 2094 C CA . PHE B 1 129 ? -16.547 -9.117 7.484 1 94.81 129 PHE B CA 1
ATOM 2095 C C . PHE B 1 129 ? -17.828 -9.469 8.227 1 94.81 129 PHE B C 1
ATOM 2097 O O . PHE B 1 129 ? -18.531 -10.406 7.855 1 94.81 129 PHE B O 1
ATOM 2104 N N . ALA B 1 130 ? -18.125 -8.711 9.258 1 93.31 130 ALA B N 1
ATOM 2105 C CA . ALA B 1 130 ? -19.359 -8.914 10.023 1 93.31 130 ALA B CA 1
ATOM 2106 C C . ALA B 1 130 ? -20.594 -8.719 9.141 1 93.31 130 ALA B C 1
ATOM 2108 O O . ALA B 1 130 ? -21.562 -9.461 9.258 1 93.31 130 ALA B O 1
ATOM 2109 N N . LEU B 1 131 ? -20.5 -7.766 8.32 1 92.56 131 LEU B N 1
ATOM 2110 C CA . LEU B 1 131 ? -21.594 -7.457 7.414 1 92.56 131 LEU B CA 1
ATOM 2111 C C . LEU B 1 131 ? -21.828 -8.602 6.434 1 92.56 131 LEU B C 1
ATOM 2113 O O . LEU B 1 131 ? -22.969 -8.984 6.18 1 92.56 131 LEU B O 1
ATOM 2117 N N . ILE B 1 132 ? -20.828 -9.156 5.887 1 90.81 132 ILE B N 1
ATOM 2118 C CA . ILE B 1 132 ? -20.922 -10.211 4.879 1 90.81 132 ILE B CA 1
ATOM 2119 C C . ILE B 1 132 ? -21.344 -11.523 5.539 1 90.81 132 ILE B C 1
ATOM 2121 O O . ILE B 1 132 ? -22.078 -12.312 4.945 1 90.81 132 ILE B O 1
ATOM 2125 N N . SER B 1 133 ? -20.922 -11.734 6.715 1 89.94 133 SER B N 1
ATOM 2126 C CA . SER B 1 133 ? -21.234 -12.969 7.426 1 89.94 133 SER B CA 1
ATOM 2127 C C . SER B 1 133 ? -22.703 -13.016 7.828 1 89.94 133 SER B C 1
ATOM 2129 O O . SER B 1 133 ? -23.281 -14.094 7.98 1 89.94 133 SER B O 1
ATOM 2131 N N . LYS B 1 134 ? -23.281 -11.953 8.023 1 85.56 134 LYS B N 1
ATOM 2132 C CA . LYS B 1 134 ? -24.703 -11.875 8.359 1 85.56 134 LYS B CA 1
ATOM 2133 C C . LYS B 1 134 ? -25.578 -12.125 7.129 1 85.56 134 LYS B C 1
ATOM 2135 O O . LYS B 1 134 ? -26.734 -12.523 7.258 1 85.56 134 LYS B O 1
ATOM 2140 N N . SER B 1 135 ? -24.969 -11.883 5.988 1 74.62 135 SER B N 1
ATOM 2141 C CA . SER B 1 135 ? -25.703 -12.016 4.738 1 74.62 135 SER B CA 1
ATOM 2142 C C . SER B 1 135 ? -25.781 -13.477 4.293 1 74.62 135 SER B C 1
ATOM 2144 O O . SER B 1 135 ? -26.469 -13.805 3.334 1 74.62 135 SER B O 1
ATOM 2146 N N . PHE B 1 136 ? -25.109 -14.398 4.836 1 64.25 136 PHE B N 1
ATOM 2147 C CA . PHE B 1 136 ? -25.234 -15.82 4.543 1 64.25 136 PHE B CA 1
ATOM 2148 C C . PHE B 1 136 ? -26.094 -16.516 5.594 1 64.25 136 PHE B C 1
ATOM 2150 O O . PHE B 1 136 ? -26.047 -16.156 6.773 1 64.25 136 PHE B O 1
#

Solvent-accessible surface area (backbone atoms only — not comparable to full-atom values): 17386 Å² total; per-residue (Å²): 136,82,80,83,83,83,71,80,92,85,77,82,71,87,78,78,84,83,84,79,72,87,73,78,82,83,78,73,75,68,80,70,72,75,72,66,75,72,73,72,72,74,70,74,71,74,66,65,74,74,75,77,48,71,68,54,49,51,52,51,47,54,53,48,36,63,66,37,52,54,88,67,86,68,47,91,89,34,55,39,79,39,51,32,39,48,68,58,47,53,53,50,43,51,52,34,61,70,60,39,46,90,84,51,49,58,35,40,33,49,43,36,51,50,49,49,53,52,61,76,38,45,67,55,50,55,53,48,49,54,55,56,58,67,73,101,129,80,72,86,86,74,88,74,86,84,85,88,93,84,85,90,77,91,73,88,75,83,90,74,85,75,80,64,84,62,80,68,75,76,72,68,74,73,74,72,72,72,71,72,72,77,69,66,73,76,74,79,49,72,69,56,48,51,53,51,47,53,53,48,36,61,66,36,50,54,89,68,87,68,46,91,87,33,56,38,80,39,51,32,39,48,68,58,48,52,52,50,43,52,52,34,61,70,60,41,46,90,84,51,48,58,36,41,34,50,43,35,52,51,50,50,53,51,61,75,38,44,68,56,51,55,53,47,50,53,55,56,58,68,72,103

Organism: NCBI:txid2094150

Secondary structure (DSSP, 8-state):
-----------------------------------------------------HHHHHHHHHHHHHHH-------TTS-EEEEE-HHHHHHHHHHHHHHS-TT--HHHHHHHHHHHHHHHTHHHHHHHHHHHHHT-/-----------------------------------------------------HHHHHHHHHHHHHHH-------TTS-EEEEE-HHHHHHHHHHHHHHS-TT--HHHHHHHHHHHHHHHTHHHHHHHHHHHHHT-

InterPro domains:
  IPR021823 Protein of unknown function DUF3408 [PF11888] (18-120)

Foldseek 3Di:
DDDDDPDDDDDDPDDDDDPDDPPDDDPPVVPVPPPPPPPPPPPPPPPPPPDDDPVRVVVVLVVVLVQQFPDDDQDPPRDDDDDDDPVVLVVLVVVCVVRNPPPTDSVSNVVSVVVVVCVVCVVVVVVVVVVVVVVD/DDDDDDDDDDDYDDDDDDDDDDDDDDPPPVVVPPPPPPPPPPPPCPPPPPDDDPVRVVVVLVVVLVQQFPDDDQDPPRDDDDDDDPVVLVVLVVVCVVRNPPPTDSVSNVVSVVVVVCVVCVVVVVVVVVVVVVVD

Radius of gyration: 47.15 Å; Cα contacts (8 Å, |Δi|>4): 160; chains: 2; bounding box: 112×97×169 Å